Protein AF-A0A353WJ61-F1 (afdb_monomer)

Solvent-accessible surface area (backbone atoms only — not comparable to full-atom values): 13337 Å² total; per-residue (Å²): 139,83,81,83,90,81,86,87,77,92,79,86,76,63,71,68,54,56,70,64,63,63,69,81,75,71,83,90,75,78,88,83,67,78,77,71,80,76,75,83,79,86,78,94,47,76,69,55,56,55,51,51,53,54,49,54,48,51,54,51,52,53,56,71,72,53,90,47,71,50,22,49,52,10,45,53,48,52,51,51,49,51,72,72,45,90,51,65,67,50,45,52,40,38,53,49,52,48,50,54,29,46,57,52,29,75,40,104,62,68,50,63,39,56,45,55,20,29,47,43,34,51,36,44,77,69,74,43,69,38,68,62,48,52,55,51,52,26,67,50,87,50,69,66,50,39,50,47,52,52,53,54,46,51,58,52,66,73,55,90,57,100,75,51,55,66,51,53,51,38,54,51,49,50,54,52,48,53,53,47,44,67,74,68,51,90,57,86,62,54,59,50,54,55,47,61,64,36,72,84,50,86,46,70,67,52,36,40,51,33,54,52,52,50,54,52,43,71,77,55,70,130

Sequence (222 aa):
MDSPISGVSYSDNTLIRNAVANQQQVTFNEPEQGMKSLSTEKFSNPVDYMSISAHGKKLNEYYKSLDNDSAISGLRHASSHFATNNDGALFDNFMKMAEEFNTEAKSENASYFEKTFSEVKEIKDKNLNSDKWLDTVATIDDIDDQKSFIDITENITNQDEPDAKLQKEVFNKLLQTANAVINTSSEPGKLSEFFSTISDKRDLSEIKAAIENYNYNMINPR

Foldseek 3Di:
DDDDDDDDDDDDPPVVVVVVVVPPDDDDDDDPPVPPPVPPPDPPDPVCVVCCVVLVVLLVVLLVPDPDPLLNVLSVVLVVLVVPDPDPLLSVLLSVLLVVLVVVCVPPHNDDNSLVSSLLSLCVVLVHDSSLLSSLLSLDPDNVLSVLLSVLSCLLSPDDDPVCPLSNVLSVLSSVLSVCCSVPDPDPCLSVVLSVLQVPPRDSVSSSVSSVVSVVCVVPPD

pLDDT: mean 75.11, std 24.25, range [27.58, 98.06]

Mean predicted aligned error: 12.63 Å

Structure (mmCIF, N/CA/C/O backbone):
data_AF-A0A353WJ61-F1
#
_entry.id   AF-A0A353WJ61-F1
#
loop_
_atom_site.group_PDB
_atom_site.id
_atom_site.type_symbol
_atom_site.label_atom_id
_atom_site.label_alt_id
_atom_site.label_comp_id
_atom_site.label_asym_id
_atom_site.label_entity_id
_atom_site.label_seq_id
_atom_site.pdbx_PDB_ins_code
_atom_site.Cartn_x
_atom_site.Cartn_y
_atom_site.Cartn_z
_atom_site.occupancy
_atom_site.B_iso_or_equiv
_atom_site.auth_seq_id
_atom_site.auth_comp_id
_atom_site.auth_asym_id
_atom_site.auth_atom_id
_atom_site.pdbx_PDB_model_num
ATOM 1 N N . MET A 1 1 ? 3.816 56.760 -22.340 1.00 40.12 1 MET A N 1
ATOM 2 C CA . MET A 1 1 ? 2.922 56.301 -23.423 1.00 40.12 1 MET A CA 1
ATOM 3 C C . MET A 1 1 ? 3.067 54.801 -23.462 1.00 40.12 1 MET A C 1
ATOM 5 O O . MET A 1 1 ? 3.991 54.284 -24.076 1.00 40.12 1 MET A O 1
ATOM 9 N N . ASP A 1 2 ? 2.229 54.157 -22.661 1.00 30.89 2 ASP A N 1
ATOM 10 C CA . ASP A 1 2 ? 2.255 52.729 -22.383 1.00 30.89 2 ASP A CA 1
ATOM 11 C C . ASP A 1 2 ? 1.549 51.968 -23.501 1.00 30.89 2 ASP A C 1
ATOM 13 O O . ASP A 1 2 ? 0.436 52.316 -23.896 1.00 30.89 2 ASP A O 1
ATOM 17 N N . SER A 1 3 ? 2.209 50.936 -24.020 1.00 35.22 3 SER A N 1
ATOM 18 C CA . SER A 1 3 ? 1.573 49.938 -24.880 1.00 35.22 3 SER A CA 1
ATOM 19 C C . SER A 1 3 ? 1.026 48.813 -23.996 1.00 35.22 3 SER A C 1
ATOM 21 O O . SER A 1 3 ? 1.774 48.306 -23.158 1.00 35.22 3 SER A O 1
ATOM 23 N N . PRO A 1 4 ? -0.247 48.410 -24.142 1.00 34.59 4 PRO A N 1
ATOM 24 C CA . PRO A 1 4 ? -0.817 47.340 -23.341 1.00 34.59 4 PRO A CA 1
ATOM 25 C C . PRO A 1 4 ? -0.414 45.957 -23.867 1.00 34.59 4 PRO A C 1
ATOM 27 O O . PRO A 1 4 ? -0.401 45.689 -25.067 1.00 34.59 4 PRO A O 1
ATOM 30 N N . ILE A 1 5 ? -0.121 45.080 -22.909 1.00 38.12 5 ILE A N 1
ATOM 31 C CA . ILE A 1 5 ? 0.063 43.634 -23.038 1.00 38.12 5 ILE A CA 1
ATOM 32 C C . ILE A 1 5 ? -1.249 43.013 -23.542 1.00 38.12 5 ILE A C 1
ATOM 34 O O . ILE A 1 5 ? -2.300 43.229 -22.938 1.00 38.12 5 ILE A O 1
ATOM 38 N N . SER A 1 6 ? -1.201 42.205 -24.604 1.00 31.80 6 SER A N 1
ATOM 39 C CA . SER A 1 6 ? -2.341 41.394 -25.045 1.00 31.80 6 SER A CA 1
ATOM 40 C C . SER A 1 6 ? -1.961 39.920 -25.146 1.00 31.80 6 SER A C 1
ATOM 42 O O . SER A 1 6 ? -1.057 39.571 -25.902 1.00 31.80 6 SER A O 1
ATOM 44 N N . GLY A 1 7 ? -2.729 39.069 -24.461 1.00 29.45 7 GLY A N 1
ATOM 45 C CA . GLY A 1 7 ? -2.967 37.693 -24.893 1.00 29.45 7 GLY A CA 1
ATOM 46 C C . GLY A 1 7 ? -2.303 36.597 -24.066 1.00 29.45 7 GLY A C 1
ATOM 47 O O . GLY A 1 7 ? -1.381 35.949 -24.542 1.00 29.45 7 GLY A O 1
ATOM 48 N N . VAL A 1 8 ? -2.851 36.297 -22.886 1.00 27.58 8 VAL A N 1
ATOM 49 C CA . VAL A 1 8 ? -2.821 34.920 -22.366 1.00 27.58 8 VAL A CA 1
ATOM 50 C C . VAL A 1 8 ? -4.237 34.375 -22.515 1.00 27.58 8 VAL A C 1
ATOM 52 O O . VAL A 1 8 ? -5.141 34.741 -21.766 1.00 27.58 8 VAL A O 1
ATOM 55 N N . SER A 1 9 ? -4.439 33.570 -23.558 1.00 29.83 9 SER A N 1
ATOM 56 C CA . SER A 1 9 ? -5.662 32.801 -23.775 1.00 29.83 9 SER A CA 1
ATOM 57 C C . SER A 1 9 ? -5.602 31.542 -22.918 1.00 29.83 9 SER A C 1
ATOM 59 O O . SER A 1 9 ? -4.681 30.740 -23.056 1.00 29.83 9 SER A O 1
ATOM 61 N N . TYR A 1 10 ? -6.592 31.373 -22.043 1.00 39.75 10 TYR A N 1
ATOM 62 C CA . TYR A 1 10 ? -6.887 30.109 -21.381 1.00 39.75 10 TYR A CA 1
ATOM 63 C C . TYR A 1 10 ? -7.469 29.138 -22.409 1.00 39.75 10 TYR A C 1
ATOM 65 O O . TYR A 1 10 ? -8.648 29.215 -22.748 1.00 39.75 10 TYR A O 1
ATOM 73 N N . SER A 1 11 ? -6.661 28.203 -22.889 1.00 34.25 11 SER A N 1
ATOM 74 C CA . SER A 1 11 ? -7.151 27.037 -23.619 1.00 34.25 11 SER A CA 1
ATOM 75 C C . SER A 1 11 ? -6.157 25.902 -23.451 1.00 34.25 11 SER A C 1
ATOM 77 O O . SER A 1 11 ? -5.048 26.005 -23.959 1.00 34.25 11 SER A O 1
ATOM 79 N N . ASP A 1 12 ? -6.536 24.883 -22.676 1.00 34.06 12 ASP A N 1
ATOM 80 C CA . ASP A 1 12 ? -6.353 23.464 -23.029 1.00 34.06 12 ASP A CA 1
ATOM 81 C C . ASP A 1 12 ? -6.661 22.562 -21.829 1.00 34.06 12 ASP A C 1
ATOM 83 O O . ASP A 1 12 ? -5.801 21.904 -21.257 1.00 34.06 12 ASP A O 1
ATOM 87 N N . ASN A 1 13 ? -7.941 22.517 -21.446 1.00 38.78 13 ASN A N 1
ATOM 88 C CA . ASN A 1 13 ? -8.472 21.481 -20.547 1.00 38.78 13 ASN A CA 1
ATOM 89 C C . ASN A 1 13 ? -9.610 20.669 -21.197 1.00 38.78 13 ASN A C 1
ATOM 91 O O . ASN A 1 13 ? -10.333 19.923 -20.536 1.00 38.78 13 ASN A O 1
ATOM 95 N N . THR A 1 14 ? -9.780 20.811 -22.512 1.00 31.19 14 THR A N 1
ATOM 96 C CA . THR A 1 14 ? -10.846 20.172 -23.296 1.00 31.19 14 THR A CA 1
ATOM 97 C C . THR A 1 14 ? -10.378 18.911 -24.025 1.00 31.19 14 THR A C 1
ATOM 99 O O . THR A 1 14 ? -11.203 18.043 -24.295 1.00 31.19 14 THR A O 1
ATOM 102 N N . LEU A 1 15 ? -9.074 18.749 -24.281 1.00 31.27 15 LEU A N 1
ATOM 103 C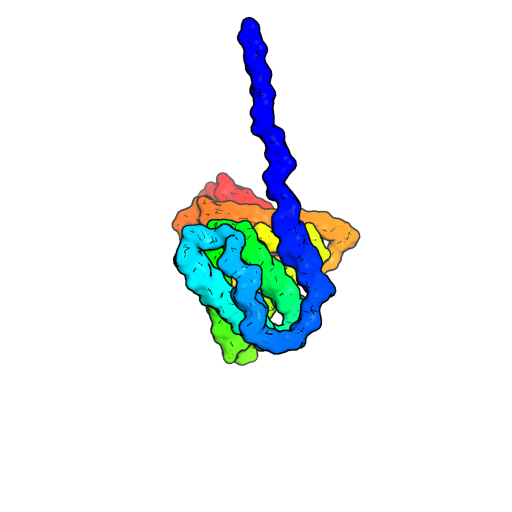 CA . LEU A 1 15 ? -8.535 17.580 -24.994 1.00 31.27 15 LEU A CA 1
ATOM 104 C C . LEU A 1 15 ? -8.499 16.308 -24.128 1.00 31.27 15 LEU A C 1
ATOM 106 O O . LEU A 1 15 ? -8.783 15.223 -24.625 1.00 31.27 15 LEU A O 1
ATOM 110 N N . ILE A 1 16 ? -8.277 16.434 -22.815 1.00 38.41 16 ILE A N 1
ATOM 111 C CA . ILE A 1 16 ? -8.247 15.277 -21.900 1.00 38.41 16 ILE A CA 1
ATOM 112 C C . ILE A 1 16 ? -9.669 14.806 -21.539 1.00 38.41 16 ILE A C 1
ATOM 114 O O . ILE A 1 16 ? -9.909 13.608 -21.387 1.00 38.41 16 ILE A O 1
ATOM 118 N N . ARG A 1 17 ? -10.662 15.712 -21.497 1.00 31.73 17 ARG A N 1
ATOM 119 C CA . ARG A 1 17 ? -12.068 15.330 -21.244 1.00 31.73 17 ARG A CA 1
ATOM 120 C C . ARG A 1 17 ? -12.664 14.452 -22.346 1.00 31.73 17 ARG A C 1
ATOM 122 O O . ARG A 1 17 ? -13.489 13.595 -22.038 1.00 31.73 17 ARG A O 1
ATOM 129 N N . ASN A 1 18 ? -12.234 14.607 -23.598 1.00 30.75 18 ASN A N 1
ATOM 130 C CA . ASN A 1 18 ? -12.786 13.829 -24.711 1.00 30.75 18 ASN A CA 1
ATOM 131 C C . ASN A 1 18 ? -12.208 12.406 -24.812 1.00 30.75 18 ASN A C 1
ATOM 133 O O . ASN A 1 18 ? -12.896 11.515 -25.306 1.00 30.75 18 ASN A O 1
ATOM 137 N N . ALA A 1 19 ? -11.001 12.158 -24.290 1.00 34.91 19 ALA A N 1
ATOM 138 C CA . ALA A 1 19 ? -10.429 10.809 -24.238 1.00 34.91 19 ALA A CA 1
ATOM 139 C C . ALA A 1 19 ? -11.131 9.915 -23.195 1.00 34.91 19 ALA A C 1
ATOM 141 O O . ALA A 1 19 ? -11.281 8.715 -23.409 1.00 34.91 19 ALA A O 1
ATOM 142 N N . VAL A 1 20 ? -11.624 10.508 -22.101 1.00 36.50 20 VAL A N 1
ATOM 143 C CA . VAL A 1 20 ? -12.329 9.780 -21.030 1.00 36.50 20 VAL A CA 1
ATOM 144 C C . VAL A 1 20 ? -13.831 9.634 -21.325 1.00 36.50 20 VAL A C 1
ATOM 146 O O . VAL A 1 20 ? -14.423 8.606 -21.005 1.00 36.50 20 VAL A O 1
ATOM 149 N N . ALA A 1 21 ? -14.463 10.609 -21.993 1.00 32.31 21 ALA A N 1
ATOM 150 C CA . ALA A 1 21 ? -15.898 10.558 -22.305 1.00 32.31 21 ALA A CA 1
ATOM 151 C C . ALA A 1 21 ? -16.271 9.544 -23.410 1.00 32.31 21 ALA A C 1
ATOM 153 O O . ALA A 1 21 ? -17.386 9.024 -23.411 1.00 32.31 21 ALA A O 1
ATOM 154 N N . ASN A 1 22 ? -15.346 9.201 -24.314 1.00 31.45 22 ASN A N 1
ATOM 155 C CA . ASN A 1 22 ? -15.614 8.261 -25.412 1.00 31.45 22 ASN A CA 1
ATOM 156 C C . ASN A 1 22 ? -15.547 6.770 -25.019 1.00 31.45 22 ASN A C 1
ATOM 158 O O . ASN A 1 22 ? -15.746 5.910 -25.872 1.00 31.45 22 ASN A O 1
ATOM 162 N N . GLN A 1 23 ? -15.330 6.434 -23.742 1.00 41.59 23 GLN A N 1
ATOM 163 C CA . GLN A 1 23 ? -15.363 5.042 -23.269 1.00 41.59 23 GLN A CA 1
ATOM 164 C C . GLN A 1 23 ? -16.767 4.525 -22.908 1.00 41.59 23 GLN A C 1
ATOM 166 O O . GLN A 1 23 ? -16.912 3.345 -22.602 1.00 41.59 23 GLN A O 1
ATOM 171 N N . GLN A 1 24 ? -17.820 5.353 -22.964 1.00 34.53 24 GLN A N 1
ATOM 172 C CA . GLN A 1 24 ? -19.171 4.893 -22.606 1.00 34.53 24 GLN A CA 1
ATOM 173 C C . GLN A 1 24 ? -19.942 4.160 -23.713 1.00 34.53 24 GLN A C 1
ATOM 175 O O . GLN A 1 24 ? -21.002 3.613 -23.420 1.00 34.53 24 GLN A O 1
ATOM 180 N N . GLN A 1 25 ? -19.441 4.059 -24.947 1.00 34.12 25 GLN A N 1
ATOM 181 C CA . GLN A 1 25 ? -20.082 3.232 -25.979 1.00 34.12 25 GLN A CA 1
ATOM 182 C C . GLN A 1 25 ? -19.061 2.645 -26.956 1.00 34.12 25 GLN A C 1
ATOM 184 O O . GLN A 1 25 ? -18.902 3.143 -28.065 1.00 34.12 25 GLN A O 1
ATOM 189 N N . VAL A 1 26 ? -18.398 1.550 -26.582 1.00 32.28 26 VAL A N 1
ATOM 190 C CA . VAL A 1 26 ? -17.809 0.646 -27.579 1.00 32.28 26 VAL A CA 1
ATOM 191 C C . VAL A 1 26 ? -18.161 -0.784 -27.201 1.00 32.28 26 VAL A C 1
ATOM 193 O O . VAL A 1 26 ? -17.557 -1.404 -26.330 1.00 32.28 26 VAL A O 1
ATOM 196 N N . THR A 1 27 ? -19.196 -1.300 -27.855 1.00 30.52 27 THR A N 1
ATOM 197 C CA . THR A 1 27 ? -19.471 -2.731 -27.940 1.00 30.52 27 THR A CA 1
ATOM 198 C C . THR A 1 27 ? -18.284 -3.370 -28.662 1.00 30.52 27 THR A C 1
ATOM 200 O O . THR A 1 27 ? -18.028 -3.059 -29.824 1.00 30.52 27 THR A O 1
ATOM 203 N N . PHE A 1 28 ? -17.515 -4.203 -27.961 1.00 31.09 28 PHE A N 1
ATOM 204 C CA . PHE A 1 28 ? -16.331 -4.862 -28.510 1.00 31.09 28 PHE A CA 1
ATOM 205 C C . PHE A 1 28 ? -16.735 -5.898 -29.561 1.00 31.09 28 PHE A C 1
ATOM 207 O O . PHE A 1 28 ? -17.083 -7.024 -29.218 1.00 31.09 28 PHE A O 1
ATOM 214 N N . ASN A 1 29 ? -16.642 -5.524 -30.834 1.00 30.70 29 ASN A N 1
ATOM 215 C CA . ASN A 1 29 ? -16.528 -6.472 -31.932 1.00 30.70 29 ASN A CA 1
ATOM 216 C C . ASN A 1 29 ? -15.142 -6.300 -32.572 1.00 30.70 29 ASN A C 1
ATOM 218 O O . ASN A 1 29 ? -14.838 -5.258 -33.141 1.00 30.70 29 ASN A O 1
ATOM 222 N N . GLU A 1 30 ? -14.353 -7.368 -32.459 1.00 30.78 30 GLU A N 1
ATOM 223 C CA . GLU A 1 30 ? -13.087 -7.675 -33.144 1.00 30.78 30 GLU A CA 1
ATOM 224 C C . GLU A 1 30 ? -11.780 -6.970 -32.692 1.00 30.78 30 GLU A C 1
ATOM 226 O O . GLU A 1 30 ? -11.763 -5.774 -32.403 1.00 30.78 30 GLU A O 1
ATOM 231 N N . PRO A 1 31 ? -10.639 -7.701 -32.630 1.00 35.47 31 PRO A N 1
ATOM 232 C CA . PRO A 1 31 ? -9.444 -7.274 -31.889 1.00 35.47 31 PRO A CA 1
ATOM 233 C C . PRO A 1 31 ? -8.445 -6.430 -32.701 1.00 35.47 31 PRO A C 1
ATOM 235 O O . PRO A 1 31 ? -7.473 -5.936 -32.135 1.00 35.47 31 PRO A O 1
ATOM 238 N N . GLU A 1 32 ? -8.628 -6.268 -34.014 1.00 34.50 32 GLU A N 1
ATOM 239 C CA . GLU A 1 32 ? -7.546 -5.788 -34.895 1.00 34.50 32 GLU A CA 1
ATOM 240 C C . GLU A 1 32 ? -7.610 -4.299 -35.278 1.00 34.50 32 GLU A C 1
ATOM 242 O O . GLU A 1 32 ? -6.640 -3.769 -35.819 1.00 34.50 32 GLU A O 1
ATOM 247 N N . GLN A 1 33 ? -8.694 -3.576 -34.974 1.00 33.25 33 GLN A N 1
ATOM 248 C CA . GLN A 1 33 ? -8.830 -2.166 -35.391 1.00 33.25 33 GLN A CA 1
ATOM 249 C C . GLN A 1 33 ? -8.632 -1.126 -34.275 1.00 33.25 33 GLN A C 1
ATOM 251 O O . GLN A 1 33 ? -8.446 0.054 -34.571 1.00 33.25 33 GLN A O 1
ATOM 256 N N . GLY A 1 34 ? -8.568 -1.540 -33.006 1.00 27.88 34 GLY A N 1
ATOM 257 C CA . GLY A 1 34 ? -8.470 -0.622 -31.860 1.00 27.88 34 GLY A CA 1
ATOM 258 C C . GLY A 1 34 ? -7.111 0.065 -31.657 1.00 27.88 34 GLY A C 1
ATOM 259 O O . GLY A 1 34 ? -7.036 1.057 -30.941 1.00 27.88 34 GLY A O 1
ATOM 260 N N . MET A 1 35 ? -6.030 -0.411 -32.288 1.00 32.56 35 MET A N 1
ATOM 261 C CA . MET A 1 35 ? -4.686 0.167 -32.101 1.00 32.56 35 MET A CA 1
ATOM 262 C C . MET A 1 35 ? -4.339 1.295 -33.085 1.00 32.56 35 MET A C 1
ATOM 264 O O . MET A 1 35 ? -3.331 1.974 -32.903 1.00 32.56 35 MET A O 1
ATOM 268 N N . LYS A 1 36 ? -5.151 1.526 -34.128 1.00 34.88 36 LYS A N 1
ATOM 269 C CA . LYS A 1 36 ? -4.820 2.488 -35.197 1.00 34.88 36 LYS A CA 1
ATOM 270 C C . LYS A 1 36 ? -5.286 3.927 -34.959 1.00 34.88 36 LYS A C 1
ATOM 272 O O . LYS A 1 36 ? -4.876 4.799 -35.715 1.00 34.88 36 LYS A O 1
ATOM 277 N N . SER A 1 37 ? -6.115 4.207 -33.952 1.00 35.47 37 SER A N 1
ATOM 278 C CA . SER A 1 37 ? -6.638 5.568 -33.722 1.00 35.47 37 SER A CA 1
ATOM 279 C C . SER A 1 37 ? -5.929 6.350 -32.612 1.00 35.47 37 SER A C 1
ATOM 281 O O . SER A 1 37 ? -6.295 7.492 -32.358 1.00 35.47 37 SER A O 1
ATOM 283 N N . LEU A 1 38 ? -4.910 5.778 -31.965 1.00 35.41 38 LEU A N 1
ATOM 284 C CA . LEU A 1 38 ? -4.094 6.459 -30.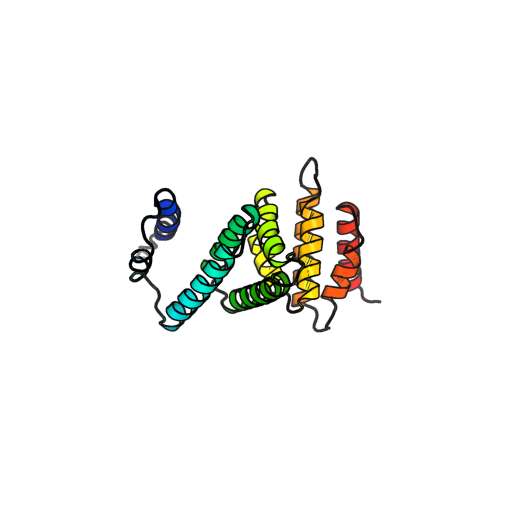945 1.00 35.41 38 LEU A CA 1
ATOM 285 C C . LEU A 1 38 ? -2.845 7.151 -31.527 1.00 35.41 38 LEU A C 1
ATOM 287 O O . LEU A 1 38 ? -2.033 7.692 -30.784 1.00 35.41 38 LEU A O 1
ATOM 291 N N . SER A 1 39 ? -2.653 7.122 -32.849 1.00 38.09 39 SER A N 1
ATOM 292 C CA . SER A 1 39 ? -1.328 7.301 -33.451 1.00 38.09 39 SER A CA 1
ATOM 293 C C . SER A 1 39 ? -0.999 8.668 -34.060 1.00 38.09 39 SER A C 1
ATOM 295 O O . SER A 1 39 ? 0.004 8.739 -34.762 1.00 38.09 39 SER A O 1
ATOM 297 N N . THR A 1 40 ? -1.743 9.759 -33.843 1.00 34.44 40 THR A N 1
ATOM 298 C CA . THR A 1 40 ? -1.376 11.028 -34.527 1.00 34.44 40 THR A CA 1
ATOM 299 C C . THR A 1 40 ? -1.444 12.334 -33.744 1.00 34.44 40 THR A C 1
ATOM 301 O O . THR A 1 40 ? -1.158 13.368 -34.340 1.00 34.44 40 THR A O 1
ATOM 304 N N . GLU A 1 41 ? -1.674 12.347 -32.430 1.00 36.28 41 GLU A N 1
ATOM 305 C CA . GLU A 1 41 ? -1.479 13.583 -31.653 1.00 36.28 41 GLU A CA 1
ATOM 306 C C . GLU A 1 41 ? -0.577 13.364 -30.433 1.00 36.28 41 GLU A C 1
ATOM 308 O O . GLU A 1 41 ? -0.996 12.875 -29.393 1.00 36.28 41 GLU A O 1
ATOM 313 N N . LYS A 1 42 ? 0.687 13.781 -30.613 1.00 39.12 42 LYS A N 1
ATOM 314 C CA . LYS A 1 42 ? 1.740 14.008 -29.606 1.00 39.12 42 LYS A CA 1
ATOM 315 C C . LYS A 1 42 ? 2.199 12.798 -28.775 1.00 39.12 42 LYS A C 1
ATOM 317 O O . LYS A 1 42 ? 2.124 12.812 -27.554 1.00 39.12 42 LYS A O 1
ATOM 322 N N . PHE A 1 43 ? 2.876 11.857 -29.430 1.00 34.84 43 PHE A N 1
ATOM 323 C CA . PHE A 1 43 ? 3.968 11.104 -28.796 1.00 34.84 43 PHE A CA 1
ATOM 324 C C . PHE A 1 43 ? 5.251 11.414 -29.571 1.00 34.84 43 PHE A C 1
ATOM 326 O O . PHE A 1 43 ? 5.478 10.891 -30.659 1.00 34.84 43 PHE A O 1
ATOM 333 N N . SER A 1 44 ? 6.041 12.370 -29.086 1.00 32.34 44 SER A N 1
ATOM 334 C CA . SER A 1 44 ? 7.197 12.923 -29.809 1.00 32.34 44 SER A CA 1
ATOM 335 C C . SER A 1 44 ? 8.487 12.099 -29.685 1.00 32.34 44 SER A C 1
ATOM 337 O O . SER A 1 44 ? 9.528 12.571 -30.136 1.00 32.34 44 SER A O 1
ATOM 339 N N . ASN A 1 45 ? 8.453 10.883 -29.122 1.00 35.69 45 ASN A N 1
ATOM 340 C CA . ASN A 1 45 ? 9.640 10.037 -28.992 1.00 35.69 45 ASN A CA 1
ATOM 341 C C . ASN A 1 45 ? 9.343 8.553 -29.324 1.00 35.69 45 ASN A C 1
ATOM 343 O O . ASN A 1 45 ? 8.466 7.953 -28.706 1.00 35.69 45 ASN A O 1
ATOM 347 N N . PRO A 1 46 ? 10.058 7.914 -30.273 1.00 31.77 46 PRO A N 1
ATOM 348 C CA . PRO A 1 46 ? 9.838 6.510 -30.655 1.00 31.77 46 PRO A CA 1
ATOM 349 C C . PRO A 1 46 ? 10.049 5.495 -29.518 1.00 31.77 46 PRO A C 1
ATOM 351 O O . PRO A 1 46 ? 9.476 4.406 -29.553 1.00 31.77 46 PRO A O 1
ATOM 354 N N . VAL A 1 47 ? 10.856 5.854 -28.513 1.00 36.97 47 VAL A N 1
ATOM 355 C CA . VAL A 1 47 ? 11.090 5.048 -27.302 1.00 36.97 47 VAL A CA 1
ATOM 356 C C . VAL A 1 47 ? 9.808 4.930 -26.468 1.00 36.97 47 VAL A C 1
ATOM 358 O O . VAL A 1 47 ? 9.505 3.846 -25.973 1.00 36.97 47 VAL A O 1
ATOM 361 N N . ASP A 1 48 ? 8.994 5.989 -26.421 1.00 38.81 48 ASP A N 1
ATOM 362 C CA . ASP A 1 48 ? 7.732 6.004 -25.674 1.00 38.81 48 ASP A CA 1
ATOM 363 C C . ASP A 1 48 ? 6.719 5.033 -26.294 1.00 38.81 48 ASP A C 1
ATOM 365 O O . ASP A 1 48 ? 6.020 4.328 -25.577 1.00 38.81 48 ASP A O 1
ATOM 369 N N . TYR A 1 49 ? 6.685 4.906 -27.628 1.00 35.94 49 TYR A N 1
ATOM 370 C CA . TYR A 1 49 ? 5.760 3.991 -28.308 1.00 35.94 49 TYR A CA 1
ATOM 371 C C . TYR A 1 49 ? 6.055 2.518 -27.992 1.00 35.94 49 TYR A C 1
ATOM 373 O O . TYR A 1 49 ? 5.138 1.738 -27.731 1.00 35.94 49 TYR A O 1
ATOM 381 N N . MET A 1 50 ? 7.334 2.126 -27.993 1.00 36.59 50 MET A N 1
ATOM 382 C CA . MET A 1 50 ? 7.727 0.746 -27.700 1.00 36.59 50 MET A CA 1
ATOM 383 C C . MET A 1 50 ? 7.478 0.393 -26.233 1.00 36.59 50 MET A C 1
ATOM 385 O O . MET A 1 50 ? 6.894 -0.661 -25.970 1.00 36.59 50 MET A O 1
ATOM 389 N N . SER A 1 51 ? 7.827 1.283 -25.301 1.00 45.72 51 SER A N 1
ATOM 390 C CA . SER A 1 51 ? 7.561 1.087 -23.873 1.00 45.72 51 SER A CA 1
ATOM 391 C C . SER A 1 51 ? 6.060 1.056 -23.581 1.00 45.72 51 SER A C 1
ATOM 393 O O . SER A 1 51 ? 5.596 0.101 -22.971 1.00 45.72 51 SER A O 1
ATOM 395 N N . ILE A 1 52 ? 5.259 1.983 -24.124 1.00 48.31 52 ILE A N 1
ATOM 396 C CA . ILE A 1 52 ? 3.789 1.965 -23.990 1.00 48.31 52 ILE A CA 1
ATOM 397 C C . ILE A 1 52 ? 3.197 0.673 -24.573 1.00 48.31 52 ILE A C 1
ATOM 399 O O . ILE A 1 52 ? 2.299 0.084 -23.973 1.00 48.31 52 ILE A O 1
ATOM 403 N N . SER A 1 53 ? 3.712 0.178 -25.704 1.00 55.09 53 SER A N 1
ATOM 404 C CA . SER A 1 53 ? 3.236 -1.079 -26.299 1.00 55.09 53 SER A CA 1
ATOM 405 C C . SER A 1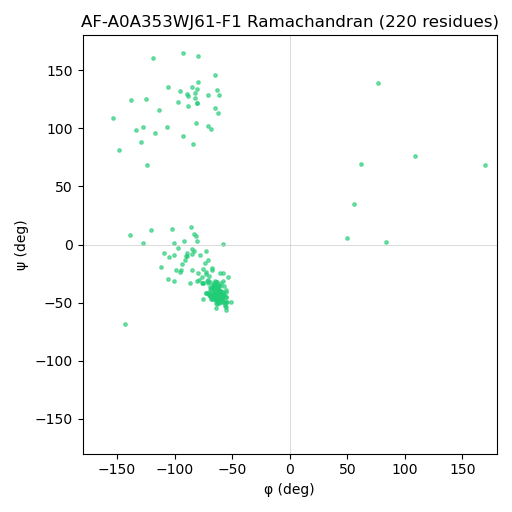 53 ? 3.589 -2.314 -25.456 1.00 55.09 53 SER A C 1
ATOM 407 O O . SER A 1 53 ? 2.765 -3.220 -25.320 1.00 55.09 53 SER A O 1
ATOM 409 N N . ALA A 1 54 ? 4.775 -2.345 -24.840 1.00 60.84 54 ALA A N 1
ATOM 410 C CA . ALA A 1 54 ? 5.206 -3.431 -23.962 1.00 60.84 54 ALA A CA 1
ATOM 411 C C . ALA A 1 54 ? 4.460 -3.397 -22.618 1.00 60.84 54 ALA A C 1
ATOM 413 O O . ALA A 1 54 ? 4.003 -4.429 -22.131 1.00 60.84 54 ALA A O 1
ATOM 414 N N . HIS A 1 55 ? 4.277 -2.204 -22.056 1.00 67.75 55 HIS A N 1
ATOM 415 C CA . HIS A 1 55 ? 3.567 -1.957 -20.805 1.00 67.75 55 HIS A CA 1
ATOM 416 C C . HIS A 1 55 ? 2.071 -2.240 -20.949 1.00 67.75 55 HIS A C 1
ATOM 418 O O . HIS A 1 55 ? 1.504 -2.981 -20.150 1.00 67.75 55 HIS A O 1
ATOM 424 N N . GLY A 1 56 ? 1.451 -1.772 -22.034 1.00 66.56 56 GLY A N 1
ATOM 425 C CA . GLY A 1 56 ? 0.067 -2.095 -22.374 1.00 66.56 56 GLY A CA 1
ATOM 426 C C . GLY A 1 56 ? -0.148 -3.591 -22.616 1.00 66.56 56 GLY A C 1
ATOM 427 O O . GLY A 1 56 ? -1.167 -4.142 -22.201 1.00 66.56 56 GLY A O 1
ATOM 428 N N . LYS A 1 57 ? 0.829 -4.284 -23.220 1.00 70.69 57 LYS A N 1
ATOM 429 C CA . LYS A 1 57 ? 0.780 -5.743 -23.365 1.00 70.69 57 LYS A CA 1
ATOM 430 C C . LYS A 1 57 ? 0.814 -6.449 -22.006 1.00 70.69 57 LYS A C 1
ATOM 432 O O . LYS A 1 57 ? -0.039 -7.302 -21.778 1.00 70.69 57 LYS A O 1
ATOM 437 N N . LYS A 1 58 ? 1.731 -6.072 -21.106 1.00 73.31 58 LYS A N 1
ATOM 438 C CA . LYS A 1 58 ? 1.815 -6.647 -19.751 1.00 73.31 58 LYS A CA 1
ATOM 439 C C . LYS A 1 58 ? 0.542 -6.404 -18.938 1.00 73.31 58 LYS A C 1
ATOM 441 O O . LYS A 1 58 ? -0.006 -7.339 -18.369 1.00 73.31 58 LYS A O 1
ATOM 446 N N . LEU A 1 59 ? 0.012 -5.180 -18.949 1.00 75.44 59 LEU A N 1
ATOM 447 C CA . LEU A 1 59 ? -1.249 -4.858 -18.270 1.00 75.44 59 LEU A CA 1
ATOM 448 C C . LEU A 1 59 ? -2.429 -5.677 -18.820 1.00 75.44 59 LEU A C 1
ATOM 450 O O . LEU A 1 59 ? -3.294 -6.104 -18.062 1.00 75.44 59 LEU A O 1
ATOM 454 N N . ASN A 1 60 ? -2.460 -5.954 -20.127 1.00 75.75 60 ASN A N 1
ATOM 455 C CA . ASN A 1 60 ? -3.467 -6.833 -20.728 1.00 75.75 60 ASN A CA 1
ATOM 456 C C . ASN A 1 60 ? -3.273 -8.315 -20.356 1.00 75.75 60 ASN A C 1
ATOM 458 O O . ASN A 1 60 ? -4.249 -9.052 -20.245 1.00 75.75 60 ASN A O 1
ATOM 462 N N . GLU A 1 61 ? -2.034 -8.776 -20.179 1.00 81.69 61 GLU A N 1
ATOM 463 C CA . GLU A 1 61 ? -1.755 -10.123 -19.665 1.00 81.69 61 GLU A CA 1
ATOM 464 C C . GLU A 1 61 ? -2.230 -10.262 -18.214 1.00 81.69 61 GLU A C 1
ATOM 466 O O . GLU A 1 61 ? -2.920 -11.231 -17.905 1.00 81.69 61 GLU A O 1
ATOM 471 N N . TYR A 1 62 ? -1.976 -9.254 -17.376 1.00 82.62 62 TYR A N 1
ATOM 472 C CA . TYR A 1 62 ? -2.503 -9.164 -16.012 1.00 82.62 62 TYR A CA 1
ATOM 473 C C . TYR A 1 62 ? -4.030 -9.141 -15.982 1.00 82.62 62 TYR A C 1
ATOM 475 O O . TYR A 1 62 ? -4.646 -9.893 -15.240 1.00 82.62 62 TYR A O 1
ATOM 483 N N . TYR A 1 63 ? -4.663 -8.347 -16.846 1.00 80.12 63 TYR A N 1
ATOM 484 C CA . TYR A 1 63 ? -6.121 -8.312 -16.955 1.00 80.12 63 TYR A CA 1
ATOM 485 C C . TYR A 1 63 ? -6.722 -9.697 -17.229 1.00 80.12 63 TYR A C 1
ATOM 487 O O . TYR A 1 63 ? -7.766 -10.035 -16.685 1.00 80.12 63 TYR A O 1
ATOM 495 N N . LYS A 1 64 ? -6.070 -10.502 -18.075 1.00 80.69 64 LYS A N 1
ATOM 496 C CA . LYS A 1 64 ? -6.535 -11.851 -18.429 1.00 80.69 64 LYS A CA 1
ATOM 497 C C . LYS A 1 64 ? -6.299 -12.888 -17.334 1.00 80.69 64 LYS A C 1
ATOM 499 O O . LYS A 1 64 ? -6.918 -13.946 -17.403 1.00 80.69 64 LYS A O 1
ATOM 504 N N . SER A 1 65 ? -5.378 -12.636 -16.405 1.00 81.75 65 SER A N 1
ATOM 505 C CA . SER A 1 65 ? -5.081 -13.554 -15.304 1.00 81.75 65 SER A CA 1
ATOM 506 C C . SER A 1 65 ? -5.913 -13.292 -14.052 1.00 81.75 65 SER A C 1
ATOM 508 O O . SER A 1 65 ? -5.902 -14.137 -13.170 1.00 81.75 65 SER A O 1
ATOM 510 N N . LEU A 1 66 ? -6.600 -12.151 -13.971 1.00 81.81 66 LEU A N 1
ATOM 511 C CA . LEU A 1 66 ? -7.518 -11.828 -12.880 1.00 81.81 66 LEU A CA 1
ATOM 512 C C . LEU A 1 66 ? -8.904 -12.418 -13.156 1.00 81.81 66 LEU A C 1
ATOM 514 O O . LEU A 1 66 ? -9.434 -12.258 -14.258 1.00 81.81 66 LEU A O 1
ATOM 518 N N . ASP A 1 67 ? -9.514 -13.030 -12.144 1.00 83.50 67 ASP A N 1
ATOM 519 C CA . ASP A 1 67 ? -10.916 -13.477 -12.187 1.00 83.50 67 ASP A CA 1
ATOM 520 C C . ASP A 1 67 ? -11.852 -12.646 -11.283 1.00 83.50 67 ASP A C 1
ATOM 522 O O . ASP A 1 67 ? -13.077 -12.764 -11.362 1.00 83.50 67 ASP A O 1
ATOM 526 N N . ASN A 1 68 ? -11.275 -11.748 -10.481 1.00 85.06 68 ASN A N 1
ATOM 527 C CA . ASN A 1 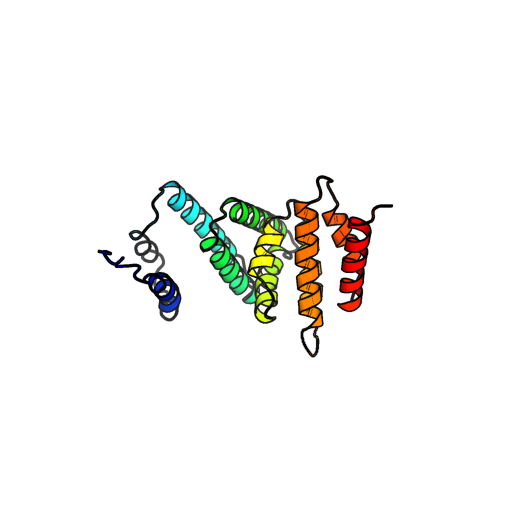68 ? -11.971 -10.912 -9.514 1.00 85.06 68 ASN A CA 1
ATOM 528 C C . ASN A 1 68 ? -12.275 -9.502 -10.066 1.00 85.06 68 ASN A C 1
ATOM 530 O O . ASN A 1 68 ? -11.368 -8.737 -10.410 1.00 85.06 68 ASN A O 1
ATOM 534 N N . ASP A 1 69 ? -13.556 -9.112 -10.080 1.00 87.12 69 ASP A N 1
ATOM 535 C CA . ASP A 1 69 ? -14.018 -7.794 -10.550 1.00 87.12 69 ASP A CA 1
ATOM 536 C C . ASP A 1 69 ? -13.374 -6.615 -9.798 1.00 87.12 69 ASP A C 1
ATOM 538 O O . ASP A 1 69 ? -13.085 -5.569 -10.396 1.00 87.12 69 ASP A O 1
ATOM 542 N N . SER A 1 70 ? -13.120 -6.772 -8.494 1.00 89.50 70 SER A N 1
ATOM 543 C CA . SER A 1 70 ? -12.451 -5.755 -7.684 1.00 89.50 70 SER A CA 1
ATOM 544 C C . SER A 1 70 ? -11.010 -5.554 -8.127 1.00 89.50 70 SER A C 1
ATOM 546 O O . SER A 1 70 ? -10.604 -4.416 -8.382 1.00 89.50 70 SER A O 1
ATOM 548 N N . ALA A 1 71 ? -10.277 -6.651 -8.317 1.00 90.25 71 ALA A N 1
ATOM 549 C CA . ALA A 1 71 ? -8.916 -6.616 -8.834 1.00 90.25 71 ALA A CA 1
ATOM 550 C C . ALA A 1 71 ? -8.870 -6.019 -10.250 1.00 90.25 71 ALA A C 1
ATOM 552 O O . ALA A 1 71 ? -8.047 -5.155 -10.542 1.00 90.25 71 ALA A O 1
ATOM 553 N N . ILE A 1 72 ? -9.804 -6.387 -11.129 1.00 87.56 72 ILE A N 1
ATOM 554 C CA . ILE A 1 72 ? -9.886 -5.827 -12.484 1.00 87.56 72 ILE A CA 1
ATOM 555 C C . ILE A 1 72 ? -10.105 -4.305 -12.447 1.00 87.56 72 ILE A C 1
ATOM 557 O O . ILE A 1 72 ? -9.459 -3.552 -13.184 1.00 87.56 72 ILE A O 1
ATOM 561 N N . SER A 1 73 ? -11.012 -3.827 -11.594 1.00 85.50 73 SER A N 1
ATOM 562 C CA . SER A 1 73 ? -11.269 -2.394 -11.429 1.00 85.50 73 SER A CA 1
ATOM 563 C C . SER A 1 73 ? -10.054 -1.655 -10.860 1.00 85.50 73 SER A C 1
ATOM 565 O O . SER A 1 73 ? -9.734 -0.553 -11.317 1.00 85.50 73 SER A O 1
ATOM 567 N N . GLY A 1 74 ? -9.359 -2.252 -9.893 1.00 87.56 74 GLY A N 1
ATOM 568 C CA . GLY A 1 74 ? -8.128 -1.703 -9.338 1.00 87.56 74 GLY A CA 1
ATOM 569 C C . GLY A 1 74 ? -6.995 -1.627 -10.354 1.00 87.56 74 GLY A C 1
ATOM 570 O O . GLY A 1 74 ? -6.362 -0.582 -10.481 1.00 87.56 74 GLY A O 1
ATOM 571 N N . LEU A 1 75 ? -6.802 -2.673 -11.166 1.00 88.44 75 LEU A N 1
ATOM 572 C CA . LEU A 1 75 ? -5.825 -2.691 -12.258 1.00 88.44 75 LEU A CA 1
ATOM 573 C C . LEU A 1 75 ? -6.087 -1.567 -13.264 1.00 88.44 75 LEU A C 1
ATOM 575 O O . LEU A 1 75 ? -5.153 -0.882 -13.684 1.00 88.44 75 LEU A O 1
ATOM 579 N N . ARG A 1 76 ? -7.353 -1.328 -13.633 1.00 83.88 76 ARG A N 1
ATOM 580 C CA . ARG A 1 76 ? -7.723 -0.199 -14.505 1.00 83.88 76 ARG A CA 1
ATOM 581 C C . ARG A 1 76 ? -7.362 1.141 -13.874 1.00 83.88 76 ARG A C 1
ATOM 583 O O . ARG A 1 76 ? -6.875 2.031 -14.570 1.00 83.88 76 ARG A O 1
ATOM 590 N N . HIS A 1 77 ? -7.586 1.289 -12.570 1.00 86.00 77 HIS A N 1
ATOM 591 C CA . HIS A 1 77 ? -7.245 2.516 -11.865 1.00 86.00 77 HIS A CA 1
ATOM 592 C C . HIS A 1 77 ? -5.730 2.736 -11.796 1.00 86.00 77 HIS A C 1
ATOM 594 O O . HIS A 1 77 ? -5.279 3.814 -12.175 1.00 86.00 77 HIS A O 1
ATOM 600 N N . ALA A 1 78 ? -4.957 1.709 -11.432 1.00 88.88 78 ALA A N 1
ATOM 601 C CA . ALA A 1 78 ? -3.497 1.754 -11.428 1.00 88.88 78 ALA A CA 1
ATOM 602 C C . ALA A 1 78 ? -2.935 2.078 -12.821 1.00 88.88 78 ALA A C 1
ATOM 604 O O . ALA A 1 78 ? -2.090 2.956 -12.969 1.00 88.88 78 ALA A O 1
ATOM 605 N N . SER A 1 79 ? -3.478 1.444 -13.864 1.00 84.62 79 SER A N 1
ATOM 606 C CA . SER A 1 79 ? -3.103 1.724 -15.256 1.00 84.62 79 SER A CA 1
ATOM 607 C C . SER A 1 79 ? -3.349 3.187 -15.627 1.00 84.62 79 SER A C 1
ATOM 609 O O . SER A 1 79 ? -2.508 3.809 -16.267 1.00 84.62 79 SER A O 1
ATOM 611 N N . SER A 1 80 ? -4.492 3.749 -15.220 1.00 82.38 80 SER A N 1
ATOM 612 C CA . SER A 1 80 ? -4.804 5.160 -15.462 1.00 82.38 80 SER A CA 1
ATOM 613 C C . SER A 1 80 ? -3.848 6.086 -14.717 1.00 82.38 80 SER A C 1
ATOM 615 O O . SER A 1 80 ? -3.383 7.052 -15.313 1.00 82.38 80 SER A O 1
ATOM 617 N N . HIS A 1 81 ? -3.562 5.798 -13.444 1.00 86.38 81 HIS A N 1
ATOM 618 C CA . HIS A 1 81 ? -2.633 6.578 -12.627 1.00 86.38 81 HIS A CA 1
ATOM 619 C C . HIS A 1 81 ? -1.273 6.675 -13.317 1.00 86.38 81 HIS A C 1
ATOM 621 O O . HIS A 1 81 ? -0.843 7.767 -13.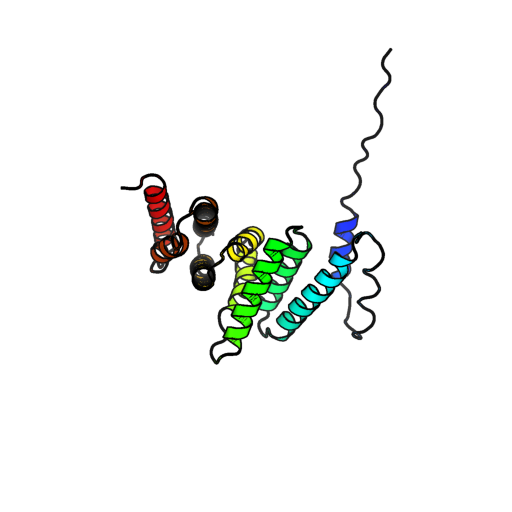687 1.00 86.38 81 HIS A O 1
ATOM 627 N N . PHE A 1 82 ? -0.662 5.534 -13.635 1.00 83.75 82 PHE A N 1
ATOM 628 C CA . PHE A 1 82 ? 0.661 5.513 -14.251 1.00 83.75 82 PHE A CA 1
ATOM 629 C C . PHE A 1 82 ? 0.700 5.958 -15.716 1.00 83.75 82 PHE A C 1
ATOM 631 O O . PHE A 1 82 ? 1.735 6.420 -16.174 1.00 83.75 82 PHE A O 1
ATOM 638 N N . ALA A 1 83 ? -0.405 5.873 -16.462 1.00 76.25 83 ALA A N 1
ATOM 639 C CA . ALA A 1 83 ? -0.474 6.464 -17.800 1.00 76.25 83 ALA A CA 1
ATOM 640 C C . ALA A 1 83 ? -0.494 8.002 -17.761 1.00 76.25 83 ALA A C 1
ATOM 642 O O . ALA A 1 83 ? -0.098 8.650 -18.728 1.00 76.25 83 ALA A O 1
ATOM 643 N N . THR A 1 84 ? -0.992 8.587 -16.667 1.00 73.38 84 THR A N 1
ATOM 644 C CA . THR A 1 84 ? -1.031 10.045 -16.467 1.00 73.38 84 THR A CA 1
ATOM 645 C C . THR A 1 84 ? 0.168 10.584 -15.693 1.00 73.38 84 THR A C 1
ATOM 647 O O . THR A 1 84 ? 0.482 11.771 -15.804 1.00 73.38 84 THR A O 1
ATOM 650 N N . ASN A 1 85 ? 0.836 9.728 -14.921 1.00 72.31 85 ASN A N 1
ATOM 651 C CA . ASN A 1 85 ? 2.054 10.056 -14.204 1.00 72.31 85 ASN A CA 1
ATOM 652 C C . ASN A 1 85 ? 3.254 9.943 -15.161 1.00 72.31 85 ASN A C 1
ATOM 654 O O . ASN A 1 85 ? 3.452 8.921 -15.806 1.00 72.31 85 ASN A O 1
ATOM 658 N N . ASN A 1 86 ? 4.060 11.000 -15.266 1.00 69.94 86 ASN A N 1
ATOM 659 C CA . ASN A 1 86 ? 5.222 11.033 -16.164 1.00 69.94 86 ASN A CA 1
ATOM 660 C C . ASN A 1 86 ? 6.494 10.439 -15.522 1.00 69.94 86 ASN A C 1
ATOM 662 O O . ASN A 1 86 ? 7.596 10.668 -16.023 1.00 69.94 86 ASN A O 1
ATOM 666 N N . ASP A 1 87 ? 6.363 9.709 -14.412 1.00 81.00 87 ASP A N 1
ATOM 667 C CA . ASP A 1 87 ? 7.470 9.021 -13.747 1.00 81.00 87 ASP A CA 1
ATOM 668 C C . ASP A 1 87 ? 7.606 7.573 -14.246 1.00 81.00 87 ASP A C 1
ATOM 670 O O . ASP A 1 87 ? 6.969 6.641 -13.749 1.00 81.00 87 ASP A O 1
ATOM 674 N N . GLY A 1 88 ? 8.456 7.391 -15.259 1.00 81.00 88 GLY A N 1
ATOM 675 C CA . GLY A 1 88 ? 8.728 6.072 -15.832 1.00 81.00 88 GLY A CA 1
ATOM 676 C C . GLY A 1 88 ? 9.394 5.101 -14.852 1.00 81.00 88 GLY A C 1
ATOM 677 O O . GLY A 1 88 ? 9.113 3.909 -14.910 1.00 81.00 88 GLY A O 1
ATOM 678 N N . ALA A 1 89 ? 10.220 5.592 -13.921 1.00 86.50 89 ALA A N 1
ATOM 679 C CA . ALA A 1 89 ? 10.897 4.731 -12.951 1.00 86.50 89 ALA A CA 1
ATOM 680 C C . ALA A 1 89 ? 9.901 4.157 -11.938 1.00 86.50 89 ALA A C 1
ATOM 682 O O . ALA A 1 89 ? 9.943 2.970 -11.618 1.00 86.50 89 ALA A O 1
ATOM 683 N N . LEU A 1 90 ? 8.965 4.990 -11.481 1.00 88.00 90 LEU A N 1
ATOM 684 C CA . LEU A 1 90 ? 7.903 4.562 -10.581 1.00 88.00 90 LEU A CA 1
ATOM 685 C C . LEU A 1 90 ? 6.997 3.509 -11.231 1.00 88.00 90 LEU A C 1
ATOM 687 O O . LEU A 1 90 ? 6.659 2.502 -10.607 1.00 88.00 90 LEU A O 1
ATOM 691 N N . PHE A 1 91 ? 6.648 3.708 -12.504 1.00 87.12 91 PHE A N 1
ATOM 692 C CA . PHE A 1 91 ? 5.893 2.716 -13.261 1.00 87.12 91 PHE A CA 1
ATOM 693 C C . PHE A 1 91 ? 6.655 1.391 -13.409 1.00 87.12 91 PHE A C 1
ATOM 695 O O . PHE A 1 91 ? 6.083 0.322 -13.186 1.00 87.12 91 PHE A O 1
ATOM 702 N N . ASP A 1 92 ? 7.942 1.444 -13.757 1.00 87.50 92 ASP A N 1
ATOM 703 C CA . ASP A 1 92 ? 8.767 0.247 -13.928 1.00 87.50 92 ASP A CA 1
ATOM 704 C C . ASP A 1 92 ? 8.879 -0.551 -12.619 1.00 87.50 92 ASP A C 1
ATOM 706 O O . ASP A 1 92 ? 8.741 -1.780 -12.631 1.00 87.50 92 ASP A O 1
ATOM 710 N N . ASN A 1 93 ? 9.044 0.135 -11.483 1.00 91.75 93 ASN A N 1
ATOM 711 C CA . ASN A 1 93 ? 9.057 -0.491 -10.160 1.00 91.75 93 ASN A CA 1
ATOM 712 C C . ASN A 1 93 ? 7.721 -1.166 -9.834 1.00 91.75 93 ASN A C 1
ATOM 714 O O . ASN A 1 93 ? 7.703 -2.322 -9.406 1.00 91.75 93 ASN A O 1
ATOM 718 N N . PHE A 1 94 ? 6.600 -0.488 -10.099 1.00 91.62 94 PHE A N 1
ATOM 719 C CA . PHE A 1 94 ? 5.273 -1.071 -9.909 1.00 91.62 94 PHE A CA 1
ATOM 720 C C . PHE A 1 94 ? 5.077 -2.332 -10.759 1.00 91.62 94 PHE A C 1
ATOM 722 O O . PHE A 1 94 ? 4.597 -3.356 -10.272 1.00 91.62 94 PHE A O 1
ATOM 729 N N . MET A 1 95 ? 5.475 -2.290 -12.033 1.00 88.69 95 MET A N 1
ATOM 730 C CA . MET A 1 95 ? 5.352 -3.441 -12.927 1.00 88.69 95 MET A CA 1
ATOM 731 C C . MET A 1 95 ? 6.239 -4.608 -12.509 1.00 88.69 95 MET A C 1
ATOM 733 O O . MET A 1 95 ? 5.832 -5.758 -12.689 1.00 88.69 95 MET A O 1
ATOM 737 N N . LYS A 1 96 ? 7.427 -4.327 -11.964 1.00 90.69 96 LYS A N 1
ATOM 738 C CA . LYS A 1 96 ? 8.320 -5.340 -11.398 1.00 90.69 96 LYS A CA 1
ATOM 739 C C . LYS A 1 96 ? 7.672 -6.026 -10.193 1.00 90.69 96 LYS A C 1
ATOM 741 O O . LYS A 1 96 ? 7.563 -7.247 -10.206 1.00 90.69 96 LYS A O 1
ATOM 746 N N . MET A 1 97 ? 7.164 -5.257 -9.228 1.00 92.44 97 MET A N 1
ATOM 747 C CA . MET A 1 97 ? 6.412 -5.794 -8.084 1.00 92.44 97 MET A CA 1
ATOM 748 C C . MET A 1 97 ? 5.237 -6.667 -8.547 1.00 92.44 97 MET A C 1
ATOM 750 O O . MET A 1 97 ? 5.076 -7.799 -8.099 1.00 92.44 97 MET A O 1
ATOM 754 N N . ALA A 1 98 ? 4.423 -6.166 -9.482 1.00 90.12 98 ALA A N 1
ATOM 755 C CA . ALA A 1 98 ? 3.273 -6.907 -9.992 1.00 90.12 98 ALA A CA 1
ATOM 756 C C . ALA A 1 98 ? 3.679 -8.225 -10.682 1.00 90.12 98 ALA A C 1
ATOM 758 O O . ALA A 1 98 ? 2.962 -9.216 -10.564 1.00 90.12 98 ALA A O 1
ATOM 759 N N . GLU A 1 99 ? 4.822 -8.265 -11.374 1.00 89.25 99 GLU A N 1
ATOM 760 C CA . GLU A 1 99 ? 5.346 -9.489 -12.001 1.00 89.25 99 GLU A CA 1
ATOM 761 C C . GLU A 1 99 ? 5.797 -10.510 -10.950 1.00 89.25 99 GLU A C 1
ATOM 763 O O . GLU A 1 99 ? 5.507 -11.703 -11.077 1.00 89.25 99 GLU A O 1
ATOM 768 N N . GLU A 1 100 ? 6.477 -10.046 -9.901 1.00 89.75 100 GLU A N 1
ATOM 769 C CA . GLU A 1 100 ? 6.917 -10.887 -8.787 1.00 89.75 100 GLU A CA 1
ATOM 770 C C . GLU A 1 100 ? 5.710 -11.504 -8.071 1.00 89.75 100 GLU A C 1
ATOM 772 O O . GLU A 1 100 ? 5.620 -12.730 -7.964 1.00 89.75 100 GLU A O 1
ATOM 777 N N . PHE A 1 101 ? 4.705 -10.695 -7.722 1.00 90.69 101 PHE A N 1
ATOM 778 C CA . PHE A 1 101 ? 3.459 -11.196 -7.140 1.00 90.69 101 PHE A CA 1
ATOM 779 C C . PHE A 1 101 ? 2.692 -12.140 -8.070 1.00 90.69 101 PHE A C 1
ATOM 781 O O . PHE A 1 101 ? 2.148 -13.140 -7.603 1.00 90.69 101 PHE A O 1
ATOM 788 N N . ASN A 1 102 ? 2.631 -11.865 -9.377 1.00 86.38 102 ASN A N 1
ATOM 789 C CA . ASN A 1 102 ? 1.961 -12.749 -10.338 1.00 86.38 102 ASN A CA 1
ATOM 790 C C . ASN A 1 102 ? 2.684 -14.097 -10.473 1.00 86.38 102 ASN A C 1
ATOM 792 O O . ASN A 1 102 ? 2.059 -15.143 -10.648 1.00 86.38 102 ASN A O 1
ATOM 796 N N . THR A 1 103 ? 4.015 -14.084 -10.403 1.00 83.94 103 THR A N 1
ATOM 797 C CA . THR A 1 103 ? 4.832 -15.299 -10.440 1.00 83.94 103 THR A CA 1
ATOM 798 C C . THR A 1 103 ? 4.605 -16.139 -9.188 1.00 83.94 103 THR A C 1
ATOM 800 O O . THR A 1 103 ? 4.373 -17.343 -9.305 1.00 83.94 103 THR A O 1
ATOM 803 N N . GLU A 1 104 ? 4.590 -15.513 -8.007 1.00 78.69 104 GLU A N 1
ATOM 804 C CA . GLU A 1 104 ? 4.227 -16.181 -6.753 1.00 78.69 104 GLU A CA 1
ATOM 805 C C . GLU A 1 104 ? 2.791 -16.721 -6.789 1.00 78.69 104 GLU A C 1
ATOM 807 O O . GLU A 1 104 ? 2.556 -17.845 -6.361 1.00 78.69 104 GLU A O 1
ATOM 812 N N . ALA A 1 105 ? 1.832 -15.988 -7.362 1.00 68.88 105 ALA A N 1
ATOM 813 C CA . ALA A 1 105 ? 0.429 -16.405 -7.416 1.00 68.88 105 ALA A CA 1
ATOM 814 C C . ALA A 1 105 ? 0.165 -17.633 -8.304 1.00 68.88 105 ALA A C 1
ATOM 816 O O . ALA A 1 105 ? -0.837 -18.320 -8.129 1.00 68.88 105 ALA A O 1
ATOM 817 N N . LYS A 1 106 ? 1.058 -17.924 -9.256 1.00 67.31 106 LYS A N 1
ATOM 818 C CA . LYS A 1 106 ? 1.020 -19.163 -10.054 1.00 67.31 106 LYS A CA 1
ATOM 819 C C . LYS A 1 106 ? 1.553 -20.377 -9.284 1.00 67.31 106 LYS A C 1
ATOM 821 O O . LYS A 1 106 ? 1.440 -21.498 -9.779 1.00 67.31 106 LYS A O 1
ATOM 826 N N . SER A 1 107 ? 2.138 -20.170 -8.101 1.00 61.81 107 SER A N 1
ATOM 827 C CA . SER A 1 107 ? 2.310 -21.220 -7.092 1.00 61.81 107 SER A CA 1
ATOM 828 C C . SER A 1 107 ? 0.992 -21.417 -6.327 1.00 61.81 107 SER A C 1
ATOM 830 O O . SER A 1 107 ? 0.110 -20.574 -6.409 1.00 61.81 107 SER A O 1
ATOM 832 N N . GLU A 1 108 ? 0.807 -22.534 -5.619 1.00 52.88 108 GLU A N 1
ATOM 833 C CA . GLU A 1 108 ? -0.500 -23.017 -5.117 1.00 52.88 108 GLU A CA 1
ATOM 834 C C . GLU A 1 108 ? -1.295 -22.065 -4.181 1.00 52.88 108 GLU A C 1
ATOM 836 O O . GLU A 1 108 ? -2.401 -22.413 -3.781 1.00 52.88 108 GLU A O 1
ATOM 841 N N . ASN A 1 109 ? -0.796 -20.860 -3.873 1.00 51.06 109 ASN A N 1
ATOM 842 C CA . ASN A 1 109 ? -1.500 -19.815 -3.126 1.00 51.06 109 ASN A CA 1
ATOM 843 C C . ASN A 1 109 ? -1.455 -18.461 -3.868 1.00 51.06 109 ASN A C 1
ATOM 845 O O . ASN A 1 109 ? -0.583 -17.626 -3.617 1.00 51.06 109 ASN A O 1
ATOM 849 N N . ALA A 1 110 ? -2.424 -18.212 -4.753 1.00 59.06 110 ALA A N 1
ATOM 850 C CA . ALA A 1 110 ? -2.680 -16.877 -5.294 1.00 59.06 110 ALA A CA 1
ATOM 851 C C . ALA A 1 110 ? -3.140 -15.939 -4.169 1.00 59.06 110 ALA A C 1
ATOM 853 O O . ALA A 1 110 ? -4.164 -16.186 -3.539 1.00 59.06 110 ALA A O 1
ATOM 854 N N . SER A 1 111 ? -2.375 -14.884 -3.878 1.00 77.75 111 SER A N 1
ATOM 855 C CA . SER A 1 111 ? -2.721 -13.967 -2.785 1.00 77.75 111 SER A CA 1
ATOM 856 C C . SER A 1 111 ? -2.387 -12.519 -3.133 1.00 77.75 111 SER A C 1
ATOM 858 O O . SER A 1 111 ? -3.288 -11.732 -3.407 1.00 77.75 111 SER A O 1
ATOM 860 N N . TYR A 1 112 ? -1.107 -12.152 -3.240 1.00 89.56 112 TYR A N 1
ATOM 861 C CA . TYR A 1 112 ? -0.738 -10.732 -3.293 1.00 89.56 112 TYR A CA 1
ATOM 862 C C . TYR A 1 112 ? -0.994 -10.034 -4.630 1.00 89.56 112 TYR A C 1
ATOM 864 O O . TYR A 1 112 ? -1.255 -8.832 -4.636 1.00 89.56 112 TYR A O 1
ATOM 872 N N . PHE A 1 113 ? -0.975 -10.753 -5.754 1.00 90.88 113 PHE A N 1
ATOM 873 C CA . PHE A 1 113 ? -1.223 -10.145 -7.064 1.00 90.88 113 PHE A CA 1
ATOM 874 C C . PHE A 1 113 ? -2.649 -9.596 -7.171 1.00 90.88 113 PHE A C 1
ATOM 876 O O . PHE A 1 113 ? -2.847 -8.408 -7.421 1.00 90.88 113 PHE A O 1
ATOM 883 N N . GLU A 1 114 ? -3.649 -10.441 -6.915 1.00 90.44 114 GLU A N 1
ATOM 884 C CA . GLU A 1 114 ? -5.054 -10.026 -6.948 1.00 90.44 114 GLU A CA 1
ATOM 885 C C . GLU A 1 114 ? -5.401 -9.090 -5.791 1.00 90.44 114 GLU A C 1
ATOM 887 O O . GLU A 1 114 ? -6.153 -8.127 -5.977 1.00 90.44 114 GLU A O 1
ATOM 892 N N . LYS A 1 115 ? -4.819 -9.335 -4.610 1.00 92.81 115 LYS A N 1
ATOM 893 C CA . LYS A 1 115 ? -4.998 -8.495 -3.425 1.00 92.81 115 LYS A CA 1
ATOM 894 C C . LYS A 1 115 ? -4.534 -7.067 -3.669 1.00 92.81 115 LYS A C 1
ATOM 896 O O . LYS A 1 115 ? -5.293 -6.148 -3.399 1.00 92.81 115 LYS A O 1
ATOM 901 N N . THR A 1 116 ? -3.352 -6.873 -4.260 1.00 94.25 116 THR A N 1
ATOM 902 C CA . THR A 1 116 ? -2.813 -5.539 -4.578 1.00 94.25 116 THR A CA 1
ATOM 903 C C . THR A 1 116 ? -3.836 -4.705 -5.341 1.00 94.25 116 THR A C 1
ATOM 905 O O . THR A 1 116 ? -4.126 -3.573 -4.965 1.00 94.25 116 THR A O 1
ATOM 908 N N . PHE A 1 117 ? -4.427 -5.261 -6.400 1.00 93.25 117 PHE A N 1
ATOM 909 C CA . PHE A 1 117 ? -5.409 -4.518 -7.180 1.00 93.25 117 PHE A CA 1
ATOM 910 C C . PHE A 1 117 ? -6.768 -4.416 -6.480 1.00 93.25 117 PHE A C 1
ATOM 912 O O . PHE A 1 117 ? -7.439 -3.395 -6.604 1.00 93.25 117 PHE A O 1
ATOM 919 N N . SER A 1 118 ? -7.176 -5.428 -5.718 1.00 94.62 118 SER A N 1
ATOM 920 C CA . SER A 1 118 ? -8.409 -5.347 -4.926 1.00 94.62 118 SER A CA 1
ATOM 921 C C . SER A 1 118 ? -8.335 -4.209 -3.902 1.00 94.62 118 SER A C 1
ATOM 923 O O . SER A 1 118 ? -9.266 -3.409 -3.825 1.00 94.62 118 SER A O 1
ATOM 925 N N . GLU A 1 119 ? -7.189 -4.036 -3.239 1.00 95.88 119 GLU A N 1
ATOM 926 C CA . GLU A 1 119 ? -6.944 -2.924 -2.315 1.00 95.88 119 GLU A CA 1
ATOM 927 C C . GLU A 1 119 ? -7.009 -1.562 -3.008 1.00 95.88 119 GLU A C 1
ATOM 929 O O . GLU A 1 119 ? -7.617 -0.632 -2.486 1.00 95.88 119 GLU A O 1
ATOM 934 N N . VAL A 1 120 ? -6.473 -1.426 -4.228 1.00 95.75 120 VAL A N 1
ATOM 935 C CA . VAL A 1 120 ? -6.589 -0.169 -4.995 1.00 95.75 120 VAL A CA 1
ATOM 936 C C . VAL A 1 120 ? -8.052 0.249 -5.165 1.00 95.75 120 VAL A C 1
ATOM 938 O O . VAL A 1 120 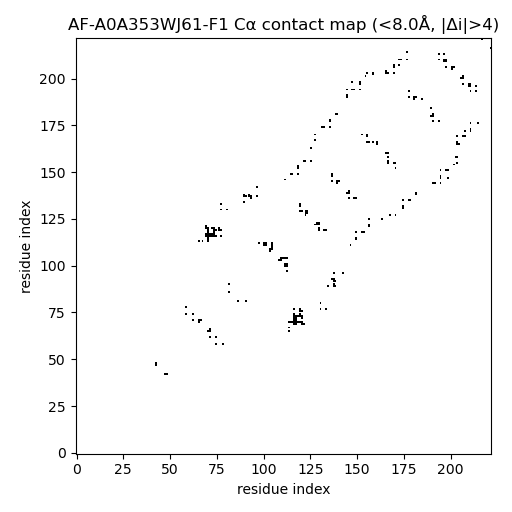? -8.376 1.437 -5.062 1.00 95.75 120 VAL A O 1
ATOM 941 N N . LYS A 1 121 ? -8.947 -0.712 -5.429 1.00 93.38 121 LYS A N 1
ATOM 942 C CA . LYS A 1 121 ? -10.384 -0.438 -5.498 1.00 93.38 121 LYS A CA 1
ATOM 943 C C . LYS A 1 121 ? -10.947 -0.080 -4.123 1.00 93.38 121 LYS A C 1
ATOM 945 O O . LYS A 1 121 ? -11.668 0.910 -4.033 1.00 93.38 121 LYS A O 1
ATOM 950 N N . GLU A 1 122 ? -10.623 -0.843 -3.087 1.00 94.88 122 GLU A N 1
ATOM 951 C CA . GLU A 1 122 ? -11.170 -0.644 -1.740 1.00 94.88 122 GLU A CA 1
ATOM 952 C C . GLU A 1 122 ? -10.810 0.736 -1.169 1.00 94.88 122 GLU A C 1
ATOM 954 O O . GLU A 1 122 ? -11.672 1.489 -0.710 1.00 94.88 122 GLU A O 1
ATOM 959 N N . ILE A 1 123 ? -9.543 1.135 -1.299 1.00 96.06 123 ILE A N 1
ATOM 960 C CA . ILE A 1 123 ? -9.040 2.461 -0.916 1.00 96.06 123 ILE A CA 1
ATOM 961 C C . ILE A 1 123 ? -9.849 3.558 -1.619 1.00 96.06 123 ILE A C 1
ATOM 963 O O . ILE A 1 123 ? -10.267 4.541 -0.999 1.00 96.06 123 ILE A O 1
ATOM 967 N N . LYS A 1 124 ? -10.102 3.386 -2.919 1.00 92.69 124 LYS A N 1
ATOM 968 C CA . LYS A 1 124 ? -10.866 4.347 -3.714 1.00 92.69 124 LYS A CA 1
ATOM 969 C C . LYS A 1 124 ? -12.330 4.420 -3.278 1.00 92.69 124 LYS A C 1
ATOM 971 O O . LYS A 1 124 ? -12.852 5.525 -3.124 1.00 92.69 124 LYS A O 1
ATOM 976 N N . ASP A 1 125 ? -12.982 3.281 -3.064 1.00 92.12 125 ASP A N 1
ATOM 977 C CA . ASP A 1 125 ? -14.382 3.216 -2.632 1.00 92.12 125 ASP A CA 1
ATOM 978 C C . ASP A 1 125 ? -14.570 3.855 -1.244 1.00 92.12 125 ASP A C 1
ATOM 980 O O . ASP A 1 125 ? -15.575 4.526 -0.996 1.00 92.12 125 ASP A O 1
ATOM 984 N N . LYS A 1 126 ? -13.551 3.765 -0.379 1.00 91.38 126 LYS A N 1
ATOM 985 C CA . LYS A 1 126 ? -13.490 4.441 0.929 1.00 91.38 126 LYS A CA 1
ATOM 986 C C . LYS A 1 126 ? -13.043 5.906 0.866 1.00 91.38 126 LYS A C 1
ATOM 988 O O . LYS A 1 126 ? -12.863 6.547 1.903 1.00 91.38 126 LYS A O 1
ATOM 993 N N . ASN A 1 127 ? -12.898 6.482 -0.331 1.00 91.94 127 ASN A N 1
ATOM 994 C CA . ASN A 1 127 ? -12.488 7.876 -0.542 1.00 91.94 127 ASN A CA 1
ATOM 995 C C . ASN A 1 127 ? -11.144 8.223 0.144 1.00 91.94 127 ASN A C 1
ATOM 997 O O . ASN A 1 127 ? -10.931 9.332 0.669 1.00 91.94 127 ASN A O 1
ATOM 1001 N N . LEU A 1 128 ? -10.249 7.235 0.163 1.00 94.44 128 LEU A N 1
ATOM 1002 C CA . LEU A 1 128 ? -8.852 7.350 0.557 1.00 94.44 128 LEU A CA 1
ATOM 1003 C C . LEU A 1 128 ? -7.992 7.626 -0.690 1.00 94.44 128 LEU A C 1
ATOM 1005 O O . LEU A 1 128 ? -8.451 7.518 -1.826 1.00 94.44 128 LEU A O 1
ATOM 1009 N N . ASN A 1 129 ? -6.746 8.057 -0.488 1.00 94.88 129 ASN A N 1
ATOM 1010 C CA . ASN A 1 129 ? -5.878 8.476 -1.592 1.00 94.88 129 ASN A CA 1
ATOM 1011 C C . ASN A 1 129 ? -5.166 7.270 -2.231 1.00 94.88 129 ASN A C 1
ATOM 1013 O O . ASN A 1 129 ? -4.048 6.935 -1.841 1.00 94.88 129 ASN A O 1
ATOM 1017 N N . SER A 1 130 ? -5.833 6.631 -3.193 1.00 96.00 130 SER A N 1
ATOM 1018 C CA . SER A 1 130 ? -5.326 5.482 -3.954 1.00 96.00 130 SER A CA 1
ATOM 1019 C C . SER A 1 130 ? -4.114 5.813 -4.823 1.00 96.00 130 SER A C 1
ATOM 1021 O O . SER A 1 130 ? -3.190 5.010 -4.878 1.00 96.00 130 SER A O 1
ATOM 1023 N N . ASP A 1 131 ? -4.060 7.000 -5.430 1.00 94.94 131 ASP A N 1
ATOM 1024 C CA . ASP A 1 131 ? -2.921 7.424 -6.259 1.00 94.94 131 ASP A CA 1
ATOM 1025 C C . ASP A 1 131 ? -1.641 7.531 -5.414 1.00 94.94 131 ASP A C 1
ATOM 1027 O O . ASP A 1 131 ? -0.605 6.962 -5.749 1.00 94.94 131 ASP A O 1
ATOM 1031 N N . LYS A 1 132 ? -1.728 8.167 -4.237 1.00 96.06 132 LYS A N 1
ATOM 1032 C CA . LYS A 1 132 ? -0.591 8.243 -3.308 1.00 96.06 132 LYS A CA 1
ATOM 1033 C C . LYS A 1 132 ? -0.198 6.870 -2.764 1.00 96.06 132 LYS A C 1
ATOM 1035 O O . LYS A 1 132 ? 0.977 6.631 -2.509 1.00 96.06 132 LYS A O 1
ATOM 1040 N N . TRP A 1 133 ? -1.168 5.987 -2.546 1.00 98.06 133 TRP A N 1
ATOM 1041 C CA . TRP A 1 133 ? -0.885 4.620 -2.122 1.00 98.06 133 TRP A CA 1
ATOM 1042 C C . TRP A 1 133 ? -0.113 3.843 -3.193 1.00 98.06 133 TRP A C 1
ATOM 1044 O O . TRP A 1 133 ? 0.878 3.196 -2.863 1.00 98.06 133 TRP A O 1
ATOM 1054 N N . LEU A 1 134 ? -0.512 3.980 -4.464 1.00 97.06 134 LEU A N 1
ATOM 1055 C CA . LEU A 1 134 ? 0.193 3.406 -5.613 1.00 97.06 134 LEU A CA 1
ATOM 1056 C C . LEU A 1 134 ? 1.629 3.930 -5.710 1.00 97.06 134 LEU A C 1
ATOM 1058 O O . LEU A 1 134 ? 2.552 3.140 -5.890 1.00 97.06 134 LEU A O 1
ATOM 1062 N N . ASP A 1 135 ? 1.826 5.238 -5.531 1.00 96.12 135 ASP A N 1
ATOM 1063 C CA . ASP A 1 135 ? 3.166 5.830 -5.511 1.00 96.12 135 ASP A CA 1
ATOM 1064 C C . ASP A 1 135 ? 4.013 5.267 -4.361 1.00 96.12 135 ASP A C 1
ATOM 1066 O O . ASP A 1 135 ? 5.174 4.906 -4.547 1.00 96.12 135 ASP A O 1
ATOM 1070 N N . THR A 1 136 ? 3.435 5.160 -3.161 1.00 96.69 136 THR A N 1
ATOM 1071 C CA . THR A 1 136 ? 4.150 4.648 -1.987 1.00 96.69 136 THR A CA 1
ATOM 1072 C C . THR A 1 136 ? 4.548 3.189 -2.162 1.00 96.69 136 THR A C 1
ATOM 1074 O O . THR A 1 136 ? 5.725 2.887 -1.992 1.00 96.69 136 THR A O 1
ATOM 1077 N N . VAL A 1 137 ? 3.628 2.298 -2.549 1.00 96.69 137 VAL A N 1
ATOM 1078 C CA . VAL A 1 137 ? 3.961 0.872 -2.711 1.00 96.69 137 VAL A CA 1
ATOM 1079 C C . VAL A 1 137 ? 5.004 0.653 -3.811 1.00 96.69 137 VAL A C 1
ATOM 1081 O O . VAL A 1 137 ? 5.921 -0.139 -3.628 1.00 96.69 137 VAL A O 1
ATOM 1084 N N . ALA A 1 138 ? 4.938 1.421 -4.905 1.00 95.06 138 ALA A N 1
ATOM 1085 C CA . ALA A 1 138 ? 5.905 1.352 -6.001 1.00 95.06 138 ALA A CA 1
ATOM 1086 C C . ALA A 1 138 ? 7.296 1.916 -5.647 1.00 95.06 138 ALA A C 1
ATOM 1088 O O . ALA A 1 138 ? 8.252 1.714 -6.396 1.00 95.06 138 ALA A O 1
ATOM 1089 N N . THR A 1 139 ? 7.423 2.633 -4.527 1.00 95.06 139 THR A N 1
ATOM 1090 C CA . THR A 1 139 ? 8.711 3.157 -4.041 1.00 95.06 139 THR A CA 1
ATOM 1091 C C . THR A 1 139 ? 9.379 2.213 -3.034 1.00 95.06 139 THR A C 1
ATOM 1093 O O . THR A 1 139 ? 10.578 2.330 -2.793 1.00 95.06 139 THR A O 1
ATOM 1096 N N . ILE A 1 140 ? 8.637 1.265 -2.454 1.00 95.12 140 ILE A N 1
ATOM 1097 C CA . ILE A 1 140 ? 9.210 0.236 -1.579 1.00 95.12 140 ILE A CA 1
ATOM 1098 C C . ILE A 1 140 ? 10.027 -0.730 -2.444 1.00 95.12 140 ILE A C 1
ATOM 1100 O O . ILE A 1 140 ? 9.531 -1.221 -3.457 1.00 95.12 140 ILE A O 1
ATOM 1104 N N . ASP A 1 141 ? 11.276 -0.988 -2.067 1.00 91.38 141 ASP A N 1
ATOM 1105 C CA . ASP A 1 141 ? 12.232 -1.794 -2.832 1.00 91.38 141 ASP A CA 1
ATOM 1106 C C . ASP A 1 141 ? 12.283 -3.269 -2.407 1.00 91.38 141 ASP A C 1
ATOM 1108 O O . ASP A 1 141 ? 12.654 -4.122 -3.219 1.00 91.38 141 ASP A O 1
ATOM 1112 N N . ASP A 1 142 ? 11.886 -3.566 -1.169 1.00 92.56 142 ASP A N 1
ATOM 1113 C CA . ASP A 1 142 ? 11.802 -4.915 -0.612 1.00 92.56 142 ASP A CA 1
ATOM 1114 C C . ASP A 1 142 ? 10.385 -5.515 -0.729 1.00 92.56 142 ASP A C 1
ATOM 1116 O O . ASP A 1 142 ? 9.377 -4.886 -0.396 1.00 92.56 142 ASP A O 1
ATOM 1120 N N . ILE A 1 143 ? 10.309 -6.757 -1.211 1.00 91.44 143 ILE A N 1
ATOM 1121 C CA . ILE A 1 143 ? 9.048 -7.454 -1.498 1.00 91.44 143 ILE A CA 1
ATOM 1122 C C . ILE A 1 143 ? 8.263 -7.816 -0.227 1.00 91.44 143 ILE A C 1
ATOM 1124 O O . ILE A 1 143 ? 7.031 -7.810 -0.243 1.00 91.44 143 ILE A O 1
ATOM 1128 N N . ASP A 1 144 ? 8.940 -8.105 0.886 1.00 93.31 144 ASP A N 1
ATOM 1129 C CA . ASP A 1 144 ? 8.288 -8.440 2.155 1.00 93.31 144 ASP A CA 1
ATOM 1130 C C . ASP A 1 144 ? 7.741 -7.172 2.828 1.00 93.31 144 ASP A C 1
ATOM 1132 O O . ASP A 1 144 ? 6.653 -7.186 3.418 1.00 93.31 144 ASP A O 1
ATOM 1136 N N . ASP A 1 145 ? 8.431 -6.044 2.655 1.00 96.00 145 ASP A N 1
ATOM 1137 C CA . ASP A 1 145 ? 7.925 -4.730 3.048 1.00 96.00 145 ASP A CA 1
ATOM 1138 C C . ASP A 1 145 ? 6.718 -4.304 2.189 1.00 96.00 145 ASP A C 1
ATOM 1140 O O . ASP A 1 145 ? 5.738 -3.783 2.728 1.00 96.00 145 ASP A O 1
ATOM 1144 N N . GLN A 1 146 ? 6.717 -4.577 0.878 1.00 95.62 146 GLN A N 1
ATOM 1145 C CA . GLN A 1 146 ? 5.545 -4.351 0.015 1.00 95.62 146 GLN A CA 1
ATOM 1146 C C . GLN A 1 146 ? 4.334 -5.169 0.487 1.00 95.62 146 GLN A C 1
ATOM 1148 O O . GLN A 1 146 ? 3.236 -4.624 0.626 1.00 95.62 146 GLN A O 1
ATOM 1153 N N . LYS A 1 147 ? 4.531 -6.461 0.788 1.00 95.31 147 LYS A N 1
ATOM 1154 C CA . LYS A 1 147 ? 3.485 -7.342 1.340 1.00 95.31 147 LYS A CA 1
ATOM 1155 C C . LYS A 1 147 ? 2.951 -6.807 2.666 1.00 95.31 147 LYS A C 1
ATOM 1157 O O . LYS A 1 147 ? 1.741 -6.657 2.821 1.00 95.31 147 LYS A O 1
ATOM 1162 N N . SER A 1 148 ? 3.846 -6.426 3.576 1.00 96.31 148 SER A N 1
ATOM 1163 C CA . SER A 1 148 ? 3.483 -5.852 4.876 1.00 96.31 148 SER A CA 1
ATOM 1164 C C . SER A 1 148 ? 2.679 -4.558 4.728 1.00 96.31 148 SER A C 1
ATOM 1166 O O . SER A 1 148 ? 1.682 -4.357 5.420 1.00 96.31 148 SER A O 1
ATOM 1168 N N . PHE A 1 149 ? 3.068 -3.686 3.796 1.00 97.50 149 PHE A N 1
ATOM 1169 C CA . PHE A 1 149 ? 2.337 -2.457 3.499 1.00 97.50 149 PHE A CA 1
ATOM 1170 C C . PHE A 1 149 ? 0.920 -2.732 2.973 1.00 97.50 149 PHE A C 1
ATOM 1172 O O . PHE A 1 149 ? -0.033 -2.069 3.398 1.00 97.50 149 PHE A O 1
ATOM 1179 N N . ILE A 1 150 ? 0.767 -3.719 2.084 1.00 96.88 150 ILE A N 1
ATOM 1180 C CA . ILE A 1 150 ? -0.532 -4.165 1.561 1.00 96.88 150 ILE A CA 1
ATOM 1181 C C . ILE A 1 150 ? -1.397 -4.750 2.685 1.00 96.88 150 ILE A C 1
ATOM 1183 O O . ILE A 1 150 ? -2.560 -4.379 2.799 1.00 96.88 150 ILE A O 1
ATOM 1187 N N . ASP A 1 151 ? -0.837 -5.592 3.555 1.00 95.69 151 ASP A N 1
ATOM 1188 C CA . ASP A 1 151 ? -1.566 -6.220 4.667 1.00 95.69 151 ASP A CA 1
ATOM 1189 C C . ASP A 1 151 ? -2.036 -5.204 5.712 1.00 95.69 151 ASP A C 1
ATOM 1191 O O . ASP A 1 151 ? -3.172 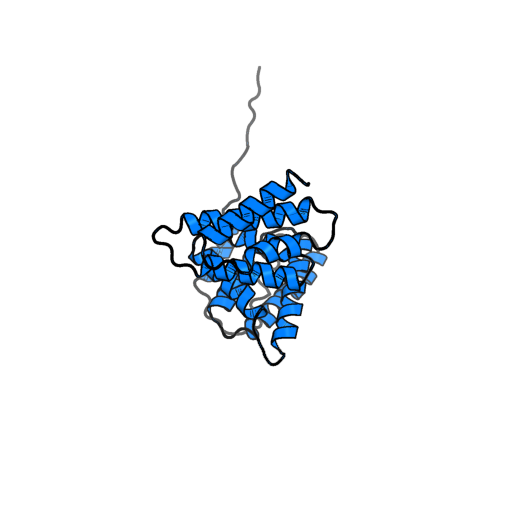-5.251 6.182 1.00 95.69 151 ASP A O 1
ATOM 1195 N N . ILE A 1 152 ? -1.180 -4.242 6.065 1.00 97.06 152 ILE A N 1
ATOM 1196 C CA . ILE A 1 152 ? -1.555 -3.160 6.980 1.00 97.06 152 ILE A CA 1
ATOM 1197 C C . ILE A 1 152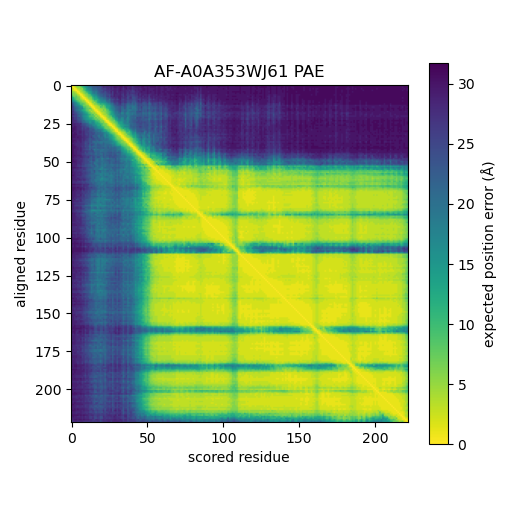 ? -2.620 -2.270 6.332 1.00 97.06 152 ILE A C 1
ATOM 1199 O O . ILE A 1 152 ? -3.540 -1.819 7.016 1.00 97.06 152 ILE A O 1
ATOM 1203 N N . THR A 1 153 ? -2.515 -2.023 5.022 1.00 96.94 153 THR A N 1
ATOM 1204 C CA . THR A 1 153 ? -3.536 -1.269 4.291 1.00 96.94 153 THR A CA 1
ATOM 1205 C C . THR A 1 153 ? -4.879 -1.981 4.338 1.00 96.94 153 THR A C 1
ATOM 1207 O O . THR A 1 153 ? -5.849 -1.351 4.746 1.00 96.94 153 THR A O 1
ATOM 1210 N N . GLU A 1 154 ? -4.911 -3.275 4.016 1.00 95.12 154 GLU A N 1
ATOM 1211 C CA . GLU A 1 154 ? -6.111 -4.110 4.090 1.00 95.12 154 GLU A CA 1
ATOM 1212 C C . GLU A 1 154 ? -6.711 -4.100 5.504 1.00 95.12 154 GLU A C 1
ATOM 1214 O O . GLU A 1 154 ? -7.919 -3.960 5.681 1.00 95.12 154 GLU A O 1
ATOM 1219 N N . ASN A 1 155 ? -5.877 -4.202 6.545 1.00 94.81 155 ASN A N 1
ATOM 1220 C CA . ASN A 1 155 ? -6.350 -4.122 7.926 1.00 94.81 155 ASN A CA 1
ATOM 1221 C C . ASN A 1 155 ? -7.014 -2.764 8.217 1.00 94.81 155 ASN A C 1
ATOM 1223 O O . ASN A 1 155 ? -8.059 -2.708 8.854 1.00 94.81 155 ASN A O 1
ATOM 1227 N N . ILE A 1 156 ? -6.451 -1.658 7.725 1.00 95.25 156 ILE A N 1
ATOM 1228 C CA . ILE A 1 156 ? -7.043 -0.325 7.904 1.00 95.25 156 ILE A CA 1
ATOM 1229 C C . ILE A 1 156 ? -8.337 -0.182 7.101 1.00 95.25 156 ILE A C 1
ATOM 1231 O O . ILE A 1 156 ? -9.314 0.368 7.617 1.00 95.25 156 ILE A O 1
ATOM 1235 N N . THR A 1 157 ? -8.352 -0.627 5.844 1.00 93.62 157 THR A N 1
ATOM 1236 C CA . THR A 1 157 ? -9.505 -0.495 4.950 1.00 93.62 157 THR A CA 1
ATOM 1237 C C . THR A 1 157 ? -10.646 -1.392 5.407 1.00 93.62 157 THR A C 1
ATOM 1239 O O . THR A 1 157 ? -11.767 -0.913 5.466 1.00 93.62 157 THR A O 1
ATOM 1242 N N . ASN A 1 158 ? -10.409 -2.613 5.876 1.00 92.38 158 ASN A N 1
ATOM 1243 C CA . ASN A 1 158 ? -11.479 -3.521 6.305 1.00 92.38 158 ASN A CA 1
ATOM 1244 C C . ASN A 1 158 ? -12.165 -3.149 7.631 1.00 92.38 158 ASN A C 1
ATOM 1246 O O . ASN A 1 158 ? -13.149 -3.788 8.002 1.00 92.38 158 ASN A O 1
ATOM 1250 N N . GLN A 1 159 ? -11.700 -2.123 8.352 1.00 89.44 159 GLN A N 1
ATOM 1251 C CA . GLN A 1 159 ? -12.383 -1.672 9.567 1.00 89.44 159 GLN A CA 1
ATOM 1252 C C . GLN A 1 159 ? -13.585 -0.781 9.239 1.00 89.44 159 GLN A C 1
ATOM 1254 O O . GLN A 1 159 ? -13.468 0.262 8.584 1.00 89.44 159 GLN A O 1
ATOM 1259 N N . ASP A 1 160 ? -14.758 -1.214 9.702 1.00 79.56 160 ASP A N 1
ATOM 1260 C CA . ASP A 1 160 ? -16.014 -0.481 9.588 1.00 79.56 160 ASP A CA 1
ATOM 1261 C C . ASP A 1 160 ? -16.104 0.580 10.688 1.00 79.56 160 ASP A C 1
ATOM 1263 O O . ASP A 1 160 ? -16.383 0.281 11.849 1.00 79.56 160 ASP A O 1
ATOM 1267 N N . GLU A 1 161 ? -15.892 1.840 10.310 1.00 75.88 161 GLU A N 1
ATOM 1268 C CA . GLU A 1 161 ? -16.001 2.980 11.218 1.00 75.88 161 GLU A CA 1
ATOM 1269 C C . GLU A 1 161 ? -17.275 3.794 10.952 1.00 75.88 161 GLU A C 1
ATOM 1271 O O . GLU A 1 161 ? -17.547 4.132 9.795 1.00 75.88 161 GLU A O 1
ATOM 1276 N N . PRO A 1 162 ? -18.022 4.208 11.996 1.00 66.81 162 PRO A N 1
ATOM 1277 C CA . PRO A 1 162 ? -19.259 4.977 11.842 1.00 66.81 162 PRO A CA 1
ATOM 1278 C C . PRO A 1 162 ? -19.100 6.303 11.084 1.00 66.81 162 PRO A C 1
ATOM 1280 O O . PRO A 1 162 ? -20.082 6.808 10.540 1.00 66.81 162 PRO A O 1
ATOM 1283 N N . ASP A 1 163 ? -17.897 6.890 11.069 1.00 67.75 163 ASP A N 1
ATOM 1284 C CA . ASP A 1 163 ? -17.634 8.195 10.450 1.00 67.75 163 ASP A CA 1
ATOM 1285 C C . ASP A 1 163 ? -16.463 8.221 9.449 1.00 67.75 163 ASP A C 1
ATOM 1287 O O . ASP A 1 163 ? -16.165 9.287 8.904 1.00 67.75 163 ASP A O 1
ATOM 1291 N N . ALA A 1 164 ? -15.798 7.082 9.203 1.00 84.94 164 ALA A N 1
ATOM 1292 C CA . ALA A 1 164 ? -14.584 6.939 8.381 1.00 84.94 164 ALA A CA 1
ATOM 1293 C C . ALA A 1 164 ? -13.438 7.932 8.703 1.00 84.94 164 ALA A C 1
ATOM 1295 O O . ALA A 1 164 ? -12.410 7.963 8.016 1.00 84.94 164 ALA A O 1
ATOM 1296 N N . LYS A 1 165 ? -13.565 8.758 9.750 1.00 90.94 165 LYS A N 1
ATOM 1297 C CA . LYS A 1 165 ? -12.633 9.848 10.044 1.00 90.94 165 LYS A CA 1
ATOM 1298 C C . LYS A 1 165 ? -11.350 9.291 10.627 1.00 90.94 165 LYS A C 1
ATOM 1300 O O . LYS A 1 165 ? -10.268 9.678 10.184 1.00 90.94 165 LYS A O 1
ATOM 1305 N N . LEU A 1 166 ? -11.477 8.383 11.595 1.00 92.44 166 LEU A N 1
ATOM 1306 C CA . LEU A 1 166 ? -10.331 7.709 12.193 1.00 92.44 166 LEU A CA 1
ATOM 1307 C C . LEU A 1 166 ? -9.592 6.877 11.140 1.00 92.44 166 LEU A C 1
ATOM 1309 O O . LEU A 1 166 ? -8.381 7.015 11.010 1.00 92.44 166 LEU A O 1
ATOM 1313 N N . GLN A 1 167 ? -10.313 6.115 10.314 1.00 94.56 167 GLN A N 1
ATOM 1314 C CA . GLN A 1 167 ? -9.729 5.341 9.214 1.00 94.56 167 GLN A CA 1
ATOM 1315 C C . GLN A 1 167 ? -8.903 6.221 8.274 1.00 94.56 167 GLN A C 1
ATOM 1317 O O . GLN A 1 167 ? -7.736 5.934 8.008 1.00 94.56 167 GLN A O 1
ATOM 1322 N N . LYS A 1 168 ? -9.468 7.348 7.828 1.00 94.81 168 LYS A N 1
ATOM 1323 C CA . LYS A 1 168 ? -8.758 8.301 6.971 1.00 94.81 168 LYS A CA 1
ATOM 1324 C C . LYS A 1 168 ? -7.541 8.913 7.658 1.00 94.81 168 LYS A C 1
ATOM 1326 O O . LYS A 1 168 ? -6.525 9.147 7.006 1.00 94.81 168 LYS A O 1
ATOM 1331 N N . GLU A 1 169 ? -7.623 9.203 8.952 1.00 95.38 169 GLU A N 1
ATOM 1332 C CA . GLU A 1 169 ? -6.482 9.702 9.720 1.00 95.38 169 GLU A CA 1
ATOM 1333 C C . GLU A 1 169 ? -5.353 8.665 9.784 1.00 95.38 169 GLU A C 1
ATOM 1335 O O . GLU A 1 169 ? -4.204 8.994 9.483 1.00 95.38 169 GLU A O 1
ATOM 1340 N N . VAL A 1 170 ? -5.682 7.421 10.129 1.00 96.69 170 VAL A N 1
ATOM 1341 C CA . VAL A 1 170 ? -4.722 6.320 10.267 1.00 96.69 170 VAL A CA 1
ATOM 1342 C C . VAL A 1 170 ? -4.071 5.983 8.933 1.00 96.69 170 VAL A C 1
ATOM 1344 O O . VAL A 1 170 ? -2.845 5.932 8.853 1.00 96.69 170 VAL A O 1
ATOM 1347 N N . PHE A 1 171 ? -4.861 5.865 7.867 1.00 97.19 171 PHE A N 1
ATOM 1348 C CA . PHE A 1 171 ? -4.354 5.637 6.517 1.00 97.19 171 PHE A CA 1
ATOM 1349 C C . PHE A 1 171 ? -3.382 6.740 6.074 1.00 97.19 171 PHE A C 1
ATOM 1351 O O . PHE A 1 171 ? -2.288 6.469 5.582 1.00 97.19 171 PHE A O 1
ATOM 1358 N N . ASN A 1 172 ? -3.732 8.011 6.301 1.00 97.19 172 ASN A N 1
ATOM 1359 C CA . ASN A 1 172 ? -2.845 9.121 5.954 1.00 97.19 172 ASN A CA 1
ATOM 1360 C C . ASN A 1 172 ? -1.545 9.106 6.768 1.00 97.19 172 ASN A C 1
ATOM 1362 O O . ASN A 1 172 ? -0.492 9.423 6.213 1.00 97.19 172 ASN A O 1
ATOM 1366 N N . LYS A 1 173 ? -1.604 8.735 8.053 1.00 97.06 173 LYS A N 1
ATOM 1367 C CA . LYS A 1 173 ? -0.418 8.578 8.905 1.00 97.06 173 LYS A CA 1
ATOM 1368 C C . LYS A 1 173 ? 0.472 7.436 8.425 1.00 97.06 173 LYS A C 1
ATOM 1370 O O . LYS A 1 173 ? 1.678 7.641 8.338 1.00 97.06 173 LYS A O 1
ATOM 1375 N N . LEU A 1 174 ? -0.105 6.296 8.038 1.00 97.81 174 LEU A N 1
ATOM 1376 C CA . LEU A 1 174 ? 0.635 5.187 7.431 1.00 97.81 174 LEU A CA 1
ATOM 1377 C C . LEU A 1 174 ? 1.411 5.670 6.199 1.00 97.81 174 LEU A C 1
ATOM 1379 O O . LEU A 1 174 ? 2.630 5.527 6.152 1.00 97.81 174 LEU A O 1
ATOM 1383 N N . LEU A 1 175 ? 0.724 6.310 5.244 1.00 97.69 175 LEU A N 1
ATOM 1384 C CA . LEU A 1 175 ? 1.362 6.835 4.033 1.00 97.69 175 LEU A CA 1
ATOM 1385 C C . LEU A 1 175 ? 2.451 7.861 4.354 1.00 97.69 175 LEU A C 1
ATOM 1387 O O . LEU A 1 175 ? 3.501 7.875 3.719 1.00 97.69 175 LEU A O 1
ATOM 1391 N N . GLN A 1 176 ? 2.208 8.766 5.302 1.00 95.81 176 GLN A N 1
ATOM 1392 C CA . GLN A 1 176 ? 3.187 9.783 5.686 1.00 95.81 176 GLN A CA 1
ATOM 1393 C C . GLN A 1 176 ? 4.438 9.162 6.307 1.00 95.81 176 GLN A C 1
ATOM 1395 O O . GLN A 1 176 ? 5.540 9.528 5.905 1.00 95.81 176 GLN A O 1
ATOM 1400 N N . THR A 1 177 ? 4.280 8.225 7.240 1.00 96.25 177 THR A N 1
ATOM 1401 C CA . THR A 1 177 ? 5.413 7.590 7.916 1.00 96.25 177 THR A CA 1
ATOM 1402 C C . THR A 1 177 ? 6.183 6.666 6.984 1.00 96.25 177 THR A C 1
ATOM 1404 O O . THR A 1 177 ? 7.402 6.784 6.941 1.00 96.25 177 THR A O 1
ATOM 1407 N N . ALA A 1 178 ? 5.515 5.842 6.170 1.00 95.88 178 ALA A N 1
ATOM 1408 C CA . ALA A 1 178 ? 6.193 5.004 5.178 1.00 95.88 178 ALA A CA 1
ATOM 1409 C C . ALA A 1 178 ? 7.056 5.857 4.230 1.00 95.88 178 ALA A C 1
ATOM 1411 O O . ALA A 1 178 ? 8.254 5.621 4.099 1.00 95.88 178 ALA A O 1
ATOM 1412 N N . ASN A 1 179 ? 6.489 6.931 3.664 1.00 93.69 179 ASN A N 1
ATOM 1413 C CA . ASN A 1 179 ? 7.250 7.851 2.814 1.00 93.69 179 ASN A CA 1
ATOM 1414 C C . ASN A 1 179 ? 8.381 8.565 3.572 1.00 93.69 179 ASN A C 1
ATOM 1416 O O . ASN A 1 179 ? 9.430 8.827 2.990 1.00 93.69 179 ASN A O 1
ATOM 1420 N N . ALA A 1 180 ? 8.197 8.917 4.846 1.00 92.56 180 ALA A N 1
ATOM 1421 C CA . ALA A 1 180 ? 9.260 9.530 5.639 1.00 92.56 180 ALA A CA 1
ATOM 1422 C C . ALA A 1 180 ? 10.422 8.554 5.854 1.00 92.56 180 ALA A C 1
ATOM 1424 O O . ALA A 1 180 ? 11.570 8.937 5.646 1.00 92.56 180 ALA A O 1
ATOM 1425 N N . VAL A 1 181 ? 10.132 7.300 6.204 1.00 93.06 181 VAL A N 1
ATOM 1426 C CA . VAL A 1 181 ? 11.144 6.251 6.386 1.00 93.06 181 VAL A CA 1
ATOM 1427 C C . VAL A 1 181 ? 11.912 6.014 5.086 1.00 93.06 181 VAL A C 1
ATOM 1429 O O . VAL A 1 181 ? 13.137 6.088 5.102 1.00 93.06 181 VAL A O 1
ATOM 1432 N N . ILE A 1 182 ? 11.208 5.850 3.962 1.00 90.81 182 ILE A N 1
ATOM 1433 C CA . ILE A 1 182 ? 11.803 5.687 2.624 1.00 90.81 182 ILE A CA 1
ATOM 1434 C C . ILE A 1 182 ? 12.753 6.847 2.280 1.00 90.81 182 ILE A C 1
ATOM 1436 O O . ILE A 1 182 ? 13.852 6.628 1.785 1.00 90.81 182 ILE A O 1
ATOM 1440 N N . ASN A 1 183 ? 12.347 8.092 2.548 1.00 88.25 183 ASN A N 1
ATOM 1441 C CA . ASN A 1 183 ? 13.107 9.271 2.116 1.00 88.25 183 ASN A CA 1
ATOM 1442 C C . ASN A 1 183 ? 14.236 9.688 3.067 1.00 88.25 183 ASN A C 1
ATOM 1444 O O . ASN A 1 183 ? 15.126 10.437 2.664 1.00 88.25 183 ASN A O 1
ATOM 1448 N N . THR A 1 184 ? 14.175 9.293 4.340 1.00 84.38 184 THR A N 1
ATOM 1449 C CA . THR A 1 184 ? 15.118 9.766 5.371 1.00 84.38 184 THR A CA 1
ATOM 1450 C C . THR A 1 184 ? 16.057 8.687 5.888 1.00 84.38 184 THR A C 1
ATOM 1452 O O . THR A 1 184 ? 17.107 9.025 6.437 1.00 84.38 184 THR A O 1
ATOM 1455 N N . SER A 1 185 ? 15.723 7.408 5.710 1.00 73.00 185 SER A N 1
ATOM 1456 C CA . SER A 1 185 ? 16.571 6.315 6.167 1.00 73.00 185 SER A CA 1
ATOM 1457 C C . SER A 1 185 ? 17.598 5.931 5.109 1.00 73.00 185 SER A C 1
ATOM 1459 O O . SER A 1 185 ? 17.249 5.453 4.036 1.00 73.00 185 SER A O 1
ATOM 1461 N N . SER A 1 186 ? 18.882 6.058 5.442 1.00 67.06 186 SER A N 1
ATOM 1462 C CA . SER A 1 186 ? 19.954 5.353 4.724 1.00 67.06 186 SER A CA 1
ATOM 1463 C C . SER A 1 186 ? 20.180 3.935 5.255 1.00 67.06 186 SER A C 1
ATOM 1465 O O . SER A 1 186 ? 20.997 3.196 4.708 1.00 67.06 186 SER A O 1
ATOM 1467 N N . GLU A 1 187 ? 19.528 3.577 6.365 1.00 76.19 187 GLU A N 1
ATOM 1468 C CA . GLU A 1 187 ? 19.682 2.284 7.021 1.00 76.19 187 GLU A CA 1
ATOM 1469 C C . GLU A 1 187 ? 18.693 1.259 6.442 1.00 76.19 187 GLU A C 1
ATOM 1471 O O . GLU A 1 187 ? 17.483 1.525 6.418 1.00 76.19 187 GLU A O 1
ATOM 1476 N N . PRO A 1 188 ? 19.174 0.080 6.005 1.00 77.38 188 PRO A N 1
ATOM 1477 C CA . PRO A 1 188 ? 18.299 -0.998 5.559 1.00 77.38 188 PRO A CA 1
ATOM 1478 C C . PRO A 1 188 ? 17.443 -1.523 6.722 1.00 77.38 188 PRO A C 1
ATOM 1480 O O . PRO A 1 188 ? 17.895 -1.574 7.867 1.00 77.38 188 PRO A O 1
ATOM 1483 N N . GLY A 1 189 ? 16.207 -1.934 6.426 1.00 86.88 189 GLY A N 1
ATOM 1484 C CA . GLY A 1 189 ? 15.299 -2.575 7.388 1.00 86.88 189 GLY A CA 1
ATOM 1485 C C . GLY A 1 189 ? 14.500 -1.630 8.294 1.00 86.88 189 GLY A C 1
ATOM 1486 O O . GLY A 1 189 ? 13.733 -2.101 9.132 1.00 86.88 189 GLY A O 1
ATOM 1487 N N . LYS A 1 190 ? 14.619 -0.301 8.142 1.00 91.94 190 LYS A N 1
ATOM 1488 C CA . LYS A 1 190 ? 13.798 0.654 8.917 1.00 91.94 190 LYS A CA 1
ATOM 1489 C C . LYS A 1 190 ? 12.313 0.577 8.592 1.00 91.94 190 LYS A C 1
ATOM 1491 O O . LYS A 1 190 ? 11.485 0.796 9.477 1.00 91.94 190 LYS A O 1
ATOM 1496 N N . LEU A 1 191 ? 11.987 0.266 7.344 1.00 94.00 191 LEU A N 1
ATOM 1497 C CA . LEU A 1 191 ? 10.611 0.106 6.907 1.00 94.00 191 LEU A CA 1
ATOM 1498 C C . LEU A 1 191 ? 10.018 -1.205 7.451 1.00 94.00 191 LEU A C 1
ATOM 1500 O O . LEU A 1 191 ? 8.939 -1.175 8.039 1.00 94.00 191 LEU A O 1
ATOM 1504 N N . SER A 1 192 ? 10.786 -2.296 7.435 1.00 95.38 192 SER A N 1
ATOM 1505 C CA . SER A 1 192 ? 10.434 -3.535 8.139 1.00 95.38 192 SER A CA 1
ATOM 1506 C C . SER A 1 192 ? 10.252 -3.329 9.647 1.00 95.38 192 SER A C 1
ATOM 1508 O O . SER A 1 192 ? 9.284 -3.819 10.229 1.00 95.38 192 SER A O 1
ATOM 1510 N N . GLU A 1 193 ? 11.136 -2.560 10.301 1.00 94.88 193 GLU A N 1
ATOM 1511 C CA . GLU A 1 193 ? 10.986 -2.181 11.715 1.00 94.88 193 GLU A CA 1
ATOM 1512 C C . GLU A 1 193 ? 9.655 -1.447 11.928 1.00 94.88 193 GLU A C 1
ATOM 1514 O O . GLU A 1 193 ? 8.873 -1.835 12.796 1.00 94.88 193 GLU A O 1
ATOM 1519 N N . PHE A 1 194 ? 9.357 -0.444 11.098 1.00 96.25 194 PHE A N 1
ATOM 1520 C CA . PHE A 1 194 ? 8.099 0.298 11.147 1.00 96.25 194 PHE A CA 1
ATOM 1521 C C . PHE A 1 194 ? 6.881 -0.622 11.018 1.00 96.25 194 PHE A C 1
ATOM 1523 O O . PHE A 1 194 ? 6.012 -0.608 11.894 1.00 96.25 194 PHE A O 1
ATOM 1530 N N . PHE A 1 195 ? 6.827 -1.461 9.985 1.00 96.81 195 PHE A N 1
ATOM 1531 C CA . PHE A 1 195 ? 5.705 -2.373 9.771 1.00 96.81 195 PHE A CA 1
ATOM 1532 C C . PHE A 1 195 ? 5.566 -3.404 10.892 1.00 96.81 195 PHE A C 1
ATOM 1534 O O . PHE A 1 195 ? 4.447 -3.672 11.335 1.00 96.81 195 PHE A O 1
ATOM 1541 N N . SER A 1 196 ? 6.677 -3.893 11.450 1.00 96.12 196 SER A N 1
ATOM 1542 C CA . SER A 1 196 ? 6.642 -4.804 12.598 1.00 96.12 196 SER A CA 1
ATOM 1543 C C . SER A 1 196 ? 5.948 -4.188 13.819 1.00 96.12 196 SER A C 1
ATOM 1545 O O . SER A 1 196 ? 5.230 -4.897 14.523 1.00 96.12 196 SER A O 1
ATOM 1547 N N . THR A 1 197 ? 6.061 -2.866 14.030 1.00 96.06 197 THR A N 1
ATOM 1548 C CA . THR A 1 197 ? 5.383 -2.178 15.148 1.00 96.06 197 THR A CA 1
ATOM 1549 C C . THR A 1 197 ? 3.858 -2.145 15.024 1.00 96.06 197 THR A C 1
ATOM 1551 O O . THR A 1 197 ? 3.170 -1.943 16.028 1.00 96.06 197 THR A O 1
ATOM 1554 N N . ILE A 1 198 ? 3.340 -2.329 13.806 1.00 96.62 198 ILE A N 1
ATOM 1555 C CA . ILE A 1 198 ? 1.918 -2.219 13.466 1.00 96.62 198 ILE A CA 1
ATOM 1556 C C . ILE A 1 198 ? 1.284 -3.596 13.237 1.00 96.62 198 ILE A C 1
ATOM 1558 O O . ILE A 1 198 ? 0.096 -3.765 13.487 1.00 96.62 198 ILE A O 1
ATOM 1562 N N . SER A 1 199 ? 2.065 -4.573 12.768 1.00 93.06 199 SER A N 1
ATOM 1563 C CA . SER A 1 199 ? 1.587 -5.865 12.251 1.00 93.06 199 SER A CA 1
ATOM 1564 C C . SER A 1 199 ? 0.663 -6.668 13.182 1.00 93.06 199 SER A C 1
ATOM 1566 O O . SER A 1 199 ? -0.184 -7.419 12.707 1.00 93.06 199 SER A O 1
ATOM 1568 N N . ASP A 1 200 ? 0.790 -6.510 14.499 1.00 92.56 200 ASP A N 1
ATOM 1569 C CA . ASP A 1 200 ? -0.004 -7.213 15.512 1.00 92.56 200 ASP A CA 1
ATOM 1570 C C . ASP A 1 200 ? -1.207 -6.403 16.033 1.00 92.56 200 ASP A C 1
ATOM 1572 O O . ASP A 1 200 ? -1.976 -6.907 16.858 1.00 92.56 200 ASP A O 1
ATOM 1576 N N . LYS A 1 201 ? -1.374 -5.154 15.578 1.00 94.88 201 LYS A N 1
ATOM 1577 C CA . LYS A 1 201 ? -2.433 -4.243 16.032 1.00 94.88 201 LYS A CA 1
ATOM 1578 C C . LYS A 1 201 ? -3.747 -4.544 15.328 1.00 94.88 201 LYS A C 1
ATOM 1580 O O . LYS A 1 201 ? -3.794 -4.734 14.111 1.00 94.88 201 LYS A O 1
ATOM 1585 N N . ARG A 1 202 ? -4.827 -4.603 16.107 1.00 86.31 202 ARG A N 1
ATOM 1586 C CA . ARG A 1 202 ? -6.120 -5.108 15.623 1.00 86.31 202 ARG A CA 1
ATOM 1587 C C . ARG A 1 202 ? -7.101 -4.012 15.276 1.00 86.31 202 ARG A C 1
ATOM 1589 O O . ARG A 1 202 ? -7.908 -4.213 14.379 1.00 86.31 202 ARG A O 1
ATOM 1596 N N . ASP A 1 203 ? -7.043 -2.882 15.967 1.00 91.56 203 ASP A N 1
ATOM 1597 C CA . ASP A 1 203 ? -7.948 -1.764 15.724 1.00 91.56 203 ASP A CA 1
ATOM 1598 C C . ASP A 1 203 ? -7.214 -0.492 15.285 1.00 91.56 203 ASP A C 1
ATOM 1600 O O . ASP A 1 203 ? -6.009 -0.321 15.495 1.00 91.56 203 ASP A O 1
ATOM 1604 N N . LEU A 1 204 ? -7.956 0.424 14.663 1.00 94.25 204 LEU A N 1
ATOM 1605 C CA . LEU A 1 204 ? -7.410 1.684 14.167 1.00 94.25 204 LEU A CA 1
ATOM 1606 C C . LEU A 1 204 ? -6.752 2.538 15.259 1.00 94.25 204 LEU A C 1
ATOM 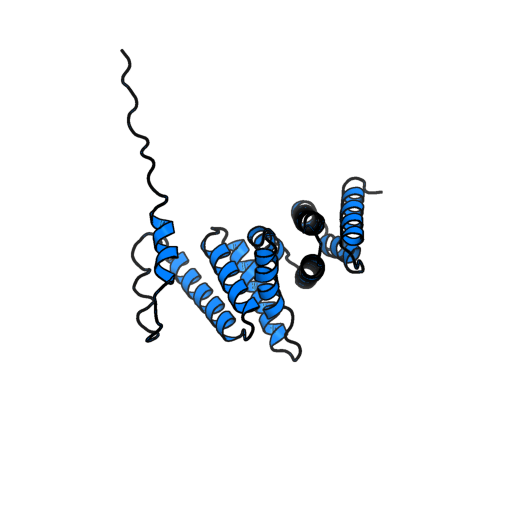1608 O O . LEU A 1 204 ? -5.805 3.267 14.962 1.00 94.25 204 LEU A O 1
ATOM 1612 N N . SER A 1 205 ? -7.218 2.473 16.508 1.00 94.06 205 SER A N 1
ATOM 1613 C CA . SER A 1 205 ? -6.635 3.260 17.602 1.00 94.06 205 SER A CA 1
ATOM 1614 C C . SER A 1 205 ? -5.266 2.714 18.003 1.00 94.06 205 SER A C 1
ATOM 1616 O O . SER A 1 205 ? -4.328 3.490 18.197 1.00 94.06 205 SER A O 1
ATOM 1618 N N . GLU A 1 206 ? -5.123 1.392 18.068 1.00 95.31 206 GLU A N 1
ATOM 1619 C CA . GLU A 1 206 ? -3.845 0.721 18.298 1.00 95.31 206 GLU A CA 1
ATOM 1620 C C . GLU A 1 206 ? -2.852 0.974 17.159 1.00 95.31 206 GLU A C 1
ATOM 1622 O O . GLU A 1 206 ? -1.698 1.328 17.415 1.00 95.31 206 GLU A O 1
ATOM 1627 N N . ILE A 1 207 ? -3.304 0.857 15.904 1.00 96.38 207 ILE A N 1
ATOM 1628 C CA . ILE A 1 207 ? -2.485 1.148 14.717 1.00 96.38 207 ILE A CA 1
ATOM 1629 C C . ILE A 1 207 ? -2.008 2.603 14.762 1.00 96.38 207 ILE A C 1
ATOM 1631 O O . ILE A 1 207 ? -0.820 2.885 14.583 1.00 96.38 207 ILE A O 1
ATOM 1635 N N . LYS A 1 208 ? -2.916 3.542 15.056 1.00 96.38 208 LYS A N 1
ATOM 1636 C CA . LYS A 1 208 ? -2.586 4.964 15.192 1.00 96.38 208 LYS A CA 1
ATOM 1637 C C . LYS A 1 208 ? -1.503 5.191 16.241 1.00 96.38 208 LYS A C 1
ATOM 1639 O O . LYS A 1 208 ? -0.513 5.865 15.958 1.00 96.38 208 LYS A O 1
ATOM 1644 N N . ALA A 1 209 ? -1.691 4.632 17.435 1.00 95.94 209 ALA A N 1
ATOM 1645 C CA . ALA A 1 209 ? -0.757 4.785 18.542 1.00 95.94 209 ALA A CA 1
ATOM 1646 C C . ALA A 1 209 ? 0.618 4.184 18.212 1.00 95.94 209 ALA A C 1
ATOM 1648 O O . ALA A 1 209 ? 1.641 4.783 18.545 1.00 95.94 209 ALA A O 1
ATOM 1649 N N . ALA A 1 210 ? 0.660 3.044 17.514 1.00 96.81 210 ALA A N 1
ATOM 1650 C CA . ALA A 1 210 ? 1.903 2.430 17.056 1.00 96.81 210 ALA A CA 1
ATOM 1651 C C . ALA A 1 210 ? 2.663 3.335 16.073 1.00 96.81 210 ALA A C 1
ATOM 1653 O O . ALA A 1 210 ? 3.848 3.602 16.288 1.00 96.81 210 ALA A O 1
ATOM 1654 N N . ILE A 1 211 ? 1.976 3.888 15.064 1.00 96.56 211 ILE A N 1
ATOM 1655 C CA . ILE A 1 211 ? 2.578 4.827 14.100 1.00 96.56 211 ILE A CA 1
ATOM 1656 C C . ILE A 1 211 ? 3.116 6.076 14.815 1.00 96.56 211 ILE A C 1
ATOM 1658 O O . ILE A 1 211 ? 4.221 6.542 14.537 1.00 96.56 211 ILE A O 1
ATOM 1662 N N . GLU A 1 212 ? 2.351 6.631 15.756 1.00 95.50 212 GLU A N 1
ATOM 1663 C CA . GLU A 1 212 ? 2.756 7.817 16.520 1.00 95.50 212 GLU A CA 1
ATOM 1664 C C . GLU A 1 212 ? 3.968 7.548 17.417 1.00 95.50 212 GLU A C 1
ATOM 1666 O O . GLU A 1 212 ? 4.891 8.364 17.459 1.00 95.50 212 GLU A O 1
ATOM 1671 N N . ASN A 1 213 ? 4.006 6.391 18.078 1.00 94.62 213 ASN A N 1
ATOM 1672 C CA . ASN A 1 213 ? 5.141 5.978 18.895 1.00 94.62 213 ASN A CA 1
ATOM 1673 C C . ASN A 1 213 ? 6.402 5.749 18.046 1.00 94.62 213 ASN A C 1
ATOM 1675 O O . ASN A 1 213 ? 7.484 6.195 18.428 1.00 94.62 213 ASN A O 1
ATOM 1679 N N . TYR A 1 214 ? 6.274 5.117 16.876 1.00 94.56 214 TYR A N 1
ATOM 1680 C CA . TYR A 1 214 ? 7.395 4.954 15.947 1.00 94.56 214 TYR A CA 1
ATOM 1681 C C . TYR A 1 214 ? 7.955 6.315 15.508 1.00 94.56 214 TYR A C 1
ATOM 1683 O O . TYR A 1 214 ? 9.151 6.569 15.653 1.00 94.56 214 TYR A O 1
ATOM 1691 N N . ASN A 1 215 ? 7.089 7.235 15.068 1.00 89.75 215 ASN A N 1
ATOM 1692 C CA . ASN A 1 215 ? 7.496 8.586 14.666 1.00 89.75 215 ASN A CA 1
ATOM 1693 C C . ASN A 1 215 ? 8.208 9.345 15.798 1.00 89.75 215 ASN A C 1
ATOM 1695 O O . ASN A 1 215 ? 9.199 10.034 15.555 1.00 89.75 215 ASN A O 1
ATOM 1699 N N . TYR A 1 216 ? 7.726 9.218 17.038 1.00 88.44 216 TYR A N 1
ATOM 1700 C CA . TYR A 1 216 ? 8.360 9.845 18.198 1.00 88.44 216 TYR A CA 1
ATOM 1701 C C . TYR A 1 216 ? 9.791 9.336 18.420 1.00 88.44 216 TYR A C 1
ATOM 1703 O O . TYR A 1 216 ? 10.697 10.143 18.650 1.00 88.44 216 TYR A O 1
ATOM 1711 N N . ASN A 1 217 ? 9.996 8.021 18.307 1.00 86.94 217 ASN A N 1
ATOM 1712 C CA . ASN A 1 217 ? 11.305 7.386 18.474 1.00 86.94 217 ASN A CA 1
ATOM 1713 C C . ASN A 1 217 ? 12.257 7.695 17.310 1.00 86.94 217 ASN A C 1
ATOM 1715 O O . ASN A 1 217 ? 13.458 7.818 17.529 1.00 86.94 217 ASN A O 1
ATOM 1719 N N . MET A 1 218 ? 11.731 7.890 16.098 1.00 82.38 218 MET A N 1
ATOM 1720 C CA . MET A 1 218 ? 12.522 8.306 14.936 1.00 82.38 218 MET A CA 1
ATOM 1721 C C . MET A 1 218 ? 13.076 9.734 15.094 1.00 82.38 218 MET A C 1
ATOM 1723 O O . MET A 1 218 ? 14.191 10.017 14.665 1.00 82.38 218 MET A O 1
ATOM 1727 N N . ILE A 1 219 ? 12.320 10.633 15.735 1.00 72.19 219 ILE A N 1
ATOM 1728 C CA . ILE A 1 219 ? 12.749 12.018 16.006 1.00 72.19 219 ILE A CA 1
ATOM 1729 C C . ILE A 1 219 ? 13.673 12.097 17.233 1.00 72.19 219 ILE A C 1
ATOM 1731 O O . ILE A 1 219 ? 14.548 12.960 17.287 1.00 72.19 219 ILE A O 1
ATOM 1735 N N . ASN A 1 220 ? 13.489 11.211 18.216 1.00 73.12 220 ASN A N 1
ATOM 1736 C CA . ASN A 1 220 ? 14.237 11.205 19.477 1.00 73.12 220 ASN A CA 1
ATOM 1737 C C . ASN A 1 220 ? 14.934 9.849 19.705 1.00 73.12 220 ASN A C 1
ATOM 1739 O O . ASN A 1 220 ? 14.532 9.108 20.611 1.00 73.12 220 ASN A O 1
ATOM 1743 N N . PRO A 1 221 ? 15.957 9.500 18.901 1.00 68.81 221 PRO A N 1
ATOM 1744 C CA . PRO A 1 221 ? 16.686 8.251 19.082 1.00 68.81 221 PRO A CA 1
ATOM 1745 C C . PRO A 1 221 ? 17.396 8.249 20.445 1.00 68.81 221 PRO A C 1
ATOM 1747 O O . PRO A 1 221 ? 18.003 9.247 20.839 1.00 68.81 221 PRO A O 1
ATOM 1750 N N . ARG A 1 222 ? 17.260 7.142 21.184 1.00 52.22 222 ARG A N 1
ATOM 1751 C CA . ARG A 1 222 ? 17.917 6.931 22.485 1.00 52.22 222 ARG A CA 1
ATOM 1752 C C . ARG A 1 222 ? 19.410 6.675 22.346 1.00 52.22 222 ARG A C 1
ATOM 1754 O O . ARG A 1 222 ? 19.796 6.006 21.365 1.00 52.22 222 ARG A O 1
#

Secondary structure (DSSP, 8-state):
-PPPP-------SSHHHHHHHGGG------SSSTTSSSSSS----HHHHHHHHHHHHHHHHHHHH---HHHHHHHHHHHHHHHH---HHHHHHHHHHHHHHHHHHTSS---HHHHHHHHHHHHHHTT--HHHHHHHHHH---HHHHHHHHHHHHHHHT---TTSHHHHHHHHHHHHHHHHHHHH--STTHHHHHHHHHTT--SHHHHHHHHHHHHHHHHS--

Radius of gyration: 21.14 Å; Cα contacts (8 Å, |Δi|>4): 149; chains: 1; bounding box: 40×79×58 Å